Protein AF-A0A966SUD8-F1 (afdb_monomer)

pLDDT: mean 75.62, std 20.82, range [27.89, 97.88]

Foldseek 3Di:
DALVQCQQCVVVVQNVFDDPVVLVVVVVVVVVVVVVVVVVVVVVQVVCVVVVNNVLDDDFDDDLWAFCSCQVSGTDQPDDDCRTHVQQQAQPPQLDDVPRDGAGAGAHPLQVVQQVVCSPPVDRDPCVVVVGPHHHCVCCSVDSVDDHDQWDWDWDDFAQQIWIWIDGSFWIWIQGQLVNDIFIFTDDPDDDPPHPSSRPDGCCPPPDPVSVVVNLVRLVVRLVVCVVLQLCRQADPPDPSRGDHDPHDPDSHPDPVVVVVPDVLVVPPSDDPSPNDDDDDSPPDPPPVVDDDPDPDDD

Secondary structure (DSSP, 8-state):
--HHHHHHHHHTT-TT---HHHHHHHHHHHHHHHHHHHHHHHHHHHHHHHTT-GGG-------S----TTGGG--SS-SSSHHHHHHHH--------TT---------GGGHHHHHHHHHHSS---TTTTT--S---HHHHH-TTS---S-EEEEES-GGG-EEEEE-SSEEEEEETTTTEEEEEEPPSSSSTT--TT-----TT---HHHHHHHHHHHHHHHHHHHHTT--TTB-TTSTTSB---PPPSSTT---TTTSSS-GGGGG--S------TTS-TT-PPPGGGG-PPPTT--

Solvent-accessible surface area (backbone atoms only — not comparable to full-atom values): 17910 Å² total; per-residue (Å²): 136,55,56,50,38,59,31,37,15,48,77,70,73,39,66,92,51,82,52,70,68,58,39,53,51,53,50,51,53,50,52,52,51,51,55,54,50,50,54,55,51,49,54,54,53,52,47,30,52,78,69,70,43,49,90,82,51,90,85,85,79,79,78,93,66,44,51,25,73,49,50,92,76,20,51,55,45,71,56,83,52,53,52,15,28,31,65,62,69,44,30,80,50,75,58,58,35,99,86,67,51,81,51,82,47,63,50,45,78,57,20,54,60,38,29,53,48,28,70,73,68,75,46,87,63,60,34,72,86,66,77,46,91,33,50,58,49,62,56,47,52,77,34,82,83,47,87,64,59,71,66,52,76,48,75,43,76,56,59,51,61,15,35,41,35,20,29,46,78,48,39,41,33,36,42,31,22,37,64,65,40,70,41,26,30,60,44,54,84,60,98,52,94,88,35,48,89,77,68,78,61,68,42,62,83,46,93,47,65,68,50,49,52,50,49,54,49,34,49,48,52,43,49,50,51,32,56,76,56,56,34,54,74,56,43,25,90,87,38,97,80,38,50,45,82,33,76,62,62,95,48,76,70,68,80,61,74,61,70,71,64,56,47,90,78,63,77,78,68,92,63,94,66,65,65,70,54,98,79,70,66,94,80,68,69,80,65,76,80,81,71,70,72,79,70,95,83,69,130

Nearest PDB structures (foldseek):
  2jd4-assembly1_A  TM=4.085E-01  e=7.220E+00  Mus musculus
  3mw3-assembly1_A  TM=3.782E-01  e=8.626E+00  Rattus norvegicus

Sequence (299 aa):
HTHYHVRQNRFKWTDAGPDDHLVRLMRSYYAASVSFVDHWVGQILDTLELLNLRENTLVLYVADHGEYLGDHHAFGKRGYHDPACRKCSRPRQDVRDPAGEVRDHLVGLVDVVPTILGAADGAHVDVRANDLDGMDLLDVARDGSAPGREVLIGQLAEGPLGLYLAMDPTWKYVYSAPDDREYLIRRGTHDGPEVDWNECDDFATSDDHEASEALARLRSALVSRFGSDGYVTPLDASDRHGLRRFPAPSKPWAEFDEMERISVVARGWQYARWNRGAGQDPRAAPSLAAYRFPDPLGG

Structure (mmCIF, N/CA/C/O backbone):
data_AF-A0A966SUD8-F1
#
_entry.id   AF-A0A966SUD8-F1
#
loop_
_atom_site.group_PDB
_atom_site.id
_atom_site.type_symbol
_atom_site.label_atom_id
_atom_site.label_alt_id
_atom_site.label_comp_id
_atom_site.label_asym_id
_atom_site.label_entity_id
_atom_site.label_seq_id
_atom_site.pdbx_PDB_ins_code
_atom_site.Cartn_x
_atom_site.Cartn_y
_atom_site.Cartn_z
_atom_site.occupancy
_atom_site.B_iso_or_equiv
_atom_site.auth_seq_id
_atom_site.auth_comp_id
_atom_site.auth_asym_id
_atom_site.auth_atom_id
_atom_site.pdbx_PDB_model_num
ATOM 1 N N . HIS A 1 1 ? 7.259 8.801 -13.309 1.00 68.69 1 HIS A N 1
ATOM 2 C CA . HIS A 1 1 ? 5.854 8.400 -13.565 1.00 68.69 1 HIS A CA 1
ATOM 3 C C . HIS A 1 1 ? 5.824 7.026 -14.217 1.00 68.69 1 HIS A C 1
ATOM 5 O O . HIS A 1 1 ? 6.706 6.751 -15.021 1.00 68.69 1 HIS A O 1
ATOM 11 N N . THR A 1 2 ? 4.833 6.198 -13.882 1.00 80.19 2 THR A N 1
ATOM 12 C CA . THR A 1 2 ? 4.603 4.869 -14.482 1.00 80.19 2 THR A CA 1
ATOM 13 C C . THR A 1 2 ? 3.506 4.929 -15.552 1.00 80.19 2 THR A C 1
ATOM 15 O O . THR A 1 2 ? 2.742 5.904 -15.601 1.00 80.19 2 THR A O 1
ATOM 18 N N . HIS A 1 3 ? 3.352 3.866 -16.351 1.00 83.25 3 HIS A N 1
ATOM 19 C CA . HIS A 1 3 ? 2.225 3.651 -17.270 1.00 83.25 3 HIS A CA 1
ATOM 20 C C . HIS A 1 3 ? 0.870 3.982 -16.618 1.00 83.25 3 HIS A C 1
ATOM 22 O O . HIS A 1 3 ? 0.002 4.626 -17.214 1.00 83.25 3 HIS A O 1
ATOM 28 N N . TYR A 1 4 ? 0.697 3.602 -15.350 1.00 83.44 4 TYR A N 1
ATOM 29 C CA . TYR A 1 4 ? -0.540 3.816 -14.606 1.00 83.44 4 TYR A CA 1
ATOM 30 C C . TYR A 1 4 ? -0.834 5.275 -14.259 1.00 83.44 4 TYR A C 1
ATOM 32 O O . TYR A 1 4 ? -2.010 5.637 -14.178 1.00 83.44 4 TYR A O 1
ATOM 40 N N . HIS A 1 5 ? 0.183 6.121 -14.081 1.00 84.88 5 HIS A N 1
ATOM 41 C CA . HIS A 1 5 ? -0.035 7.556 -13.882 1.00 84.88 5 HIS A CA 1
ATOM 42 C C . HIS A 1 5 ? -0.605 8.189 -15.158 1.00 84.88 5 HIS A C 1
ATOM 44 O O . HIS A 1 5 ? -1.642 8.848 -15.112 1.00 84.88 5 HIS A O 1
ATOM 50 N N . VAL A 1 6 ? 0.007 7.903 -16.314 1.00 81.12 6 VAL A N 1
ATOM 51 C CA . VAL A 1 6 ? -0.456 8.403 -17.623 1.00 81.12 6 VAL A CA 1
ATOM 52 C C . VAL A 1 6 ? -1.879 7.922 -17.910 1.00 81.12 6 VAL A C 1
ATOM 54 O O . VAL A 1 6 ? -2.755 8.705 -18.282 1.00 81.12 6 VAL A O 1
ATOM 57 N N . ARG A 1 7 ? -2.133 6.630 -17.683 1.00 77.88 7 ARG A N 1
ATOM 58 C CA . ARG A 1 7 ? -3.434 6.008 -17.926 1.00 77.88 7 ARG A CA 1
ATOM 59 C C . ARG A 1 7 ? -4.542 6.583 -17.040 1.00 77.88 7 ARG A C 1
ATOM 61 O O . ARG A 1 7 ? -5.631 6.861 -17.541 1.00 77.88 7 ARG A O 1
ATOM 68 N N . GLN A 1 8 ? -4.289 6.760 -15.741 1.00 78.25 8 GLN A N 1
ATOM 69 C CA . GLN A 1 8 ? -5.279 7.328 -14.818 1.00 78.25 8 GLN A CA 1
ATOM 70 C C . GLN A 1 8 ? -5.597 8.783 -15.135 1.00 78.25 8 GLN A C 1
ATOM 72 O O . GLN A 1 8 ? -6.771 9.150 -15.135 1.00 78.25 8 GLN A O 1
ATOM 77 N N . ASN A 1 9 ? -4.579 9.586 -15.442 1.00 80.38 9 ASN A N 1
ATOM 78 C CA . ASN A 1 9 ? -4.782 10.989 -15.775 1.00 80.38 9 ASN A CA 1
ATOM 79 C C . ASN A 1 9 ? -5.670 11.138 -17.005 1.00 80.38 9 ASN A C 1
ATOM 81 O O . ASN A 1 9 ? -6.621 11.908 -16.988 1.00 80.38 9 ASN A O 1
ATOM 85 N N . ARG A 1 10 ? -5.449 10.320 -18.037 1.00 77.31 10 ARG A N 1
ATOM 86 C CA . ARG A 1 10 ? -6.325 10.316 -19.210 1.00 77.31 10 ARG A CA 1
ATOM 87 C C . ARG A 1 10 ? -7.765 9.924 -18.868 1.00 77.31 10 ARG A C 1
ATOM 89 O O . ARG A 1 10 ? -8.691 10.590 -19.311 1.00 77.31 10 ARG A O 1
ATOM 96 N N . PHE A 1 11 ? -7.967 8.870 -18.071 1.00 71.00 11 PHE A N 1
ATOM 97 C CA . PHE A 1 11 ? -9.310 8.447 -17.640 1.00 71.00 11 PHE A CA 1
ATOM 98 C C . PHE A 1 11 ? -10.044 9.542 -16.851 1.00 71.00 11 PHE A C 1
ATOM 100 O O . PHE A 1 11 ? -11.263 9.668 -16.944 1.00 71.00 11 PHE A O 1
ATOM 107 N N . LYS A 1 12 ? -9.297 10.342 -16.085 1.00 76.94 12 LYS A N 1
ATOM 108 C CA . LYS A 1 12 ? -9.815 11.468 -15.304 1.00 76.94 12 LYS A CA 1
ATOM 109 C C . LYS A 1 12 ? -9.801 12.800 -16.067 1.00 76.94 12 LYS A C 1
ATOM 111 O O . LYS A 1 12 ? -10.159 13.812 -15.476 1.00 76.94 12 LYS A O 1
ATOM 116 N N . TRP A 1 13 ? -9.444 12.798 -17.355 1.00 74.69 13 TRP A N 1
ATOM 117 C CA . TRP A 1 13 ? -9.350 13.990 -18.211 1.00 74.69 13 TRP A CA 1
ATOM 118 C C . TRP A 1 13 ? -8.371 15.058 -17.689 1.00 74.69 13 TRP A C 1
ATOM 120 O O . TRP A 1 13 ? -8.576 16.253 -17.879 1.00 74.69 13 TRP A O 1
ATOM 130 N N . THR A 1 14 ? -7.302 14.622 -17.017 1.00 75.06 14 THR A N 1
ATOM 131 C CA . THR A 1 14 ? -6.234 15.457 -16.439 1.00 75.06 14 THR A CA 1
ATOM 132 C C . THR A 1 14 ? -4.877 15.234 -17.120 1.00 75.06 14 THR A C 1
ATOM 134 O O . THR A 1 14 ? -3.830 15.536 -16.550 1.00 75.06 14 THR A O 1
ATOM 137 N N . ASP A 1 15 ? -4.856 14.670 -18.328 1.00 74.38 15 ASP A N 1
ATOM 138 C CA . ASP A 1 15 ? -3.643 14.436 -19.124 1.00 74.38 15 ASP A CA 1
ATOM 139 C C . ASP A 1 15 ? -3.006 15.727 -19.662 1.00 74.38 15 ASP A C 1
ATOM 141 O O . ASP A 1 15 ? -1.808 15.744 -19.937 1.00 74.38 15 ASP A O 1
ATOM 145 N N . ALA A 1 16 ? -3.767 16.824 -19.717 1.00 74.88 16 ALA A N 1
ATOM 146 C CA . ALA A 1 16 ? -3.255 18.170 -19.985 1.00 74.88 16 ALA A CA 1
ATOM 147 C C . ALA A 1 16 ? -2.423 18.770 -18.825 1.00 74.88 16 ALA A C 1
ATOM 149 O O . ALA A 1 16 ? -1.864 19.855 -18.977 1.00 74.88 16 ALA A O 1
ATOM 150 N N . GLY A 1 17 ? -2.323 18.068 -17.690 1.00 70.62 17 GLY A N 1
ATOM 151 C CA . GLY A 1 17 ? -1.643 18.523 -16.479 1.00 70.62 17 GLY A CA 1
ATOM 152 C C . GLY A 1 17 ? -2.608 19.084 -15.425 1.00 70.62 17 GLY A C 1
ATOM 153 O O . GLY A 1 17 ? -3.758 19.403 -15.736 1.00 70.62 17 GLY A O 1
ATOM 154 N N . PRO A 1 18 ? -2.178 19.159 -14.153 1.00 75.00 18 PRO A N 1
ATOM 155 C CA . PRO A 1 18 ? -3.013 19.683 -13.081 1.00 75.00 18 PRO A CA 1
ATOM 156 C C . PRO A 1 18 ? -3.143 21.212 -13.163 1.00 75.00 18 PRO A C 1
ATOM 158 O O . PRO A 1 18 ? -2.146 21.922 -13.242 1.00 75.00 18 PRO A O 1
ATOM 161 N N . ASP A 1 19 ? -4.377 21.711 -13.085 1.00 83.62 19 ASP A N 1
ATOM 162 C CA . ASP A 1 19 ? -4.660 23.103 -12.724 1.00 83.62 19 ASP A CA 1
ATOM 163 C C . ASP A 1 19 ? -4.583 23.239 -11.195 1.00 83.62 19 ASP A C 1
ATOM 165 O O . ASP A 1 19 ? -5.343 22.590 -10.471 1.00 83.62 19 ASP A O 1
ATOM 169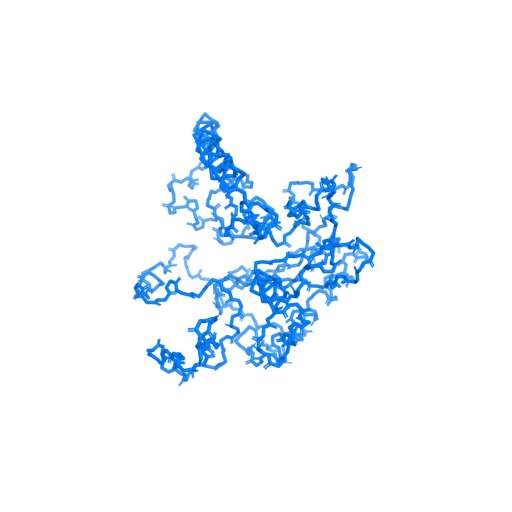 N N . ASP A 1 20 ? -3.676 24.082 -10.698 1.00 86.75 20 ASP A N 1
ATOM 170 C CA . ASP A 1 20 ? -3.465 24.312 -9.265 1.00 86.75 20 ASP A CA 1
ATOM 171 C C . ASP A 1 20 ? -4.749 24.722 -8.536 1.00 86.75 20 ASP A C 1
ATOM 173 O O . ASP A 1 20 ? -4.965 24.333 -7.382 1.00 86.75 20 ASP A O 1
ATOM 177 N N . HIS A 1 21 ? -5.620 25.499 -9.189 1.00 89.31 21 HIS A N 1
ATOM 178 C CA . HIS A 1 21 ? -6.892 25.899 -8.596 1.00 89.31 21 HIS A CA 1
ATOM 179 C C . HIS A 1 21 ? -7.809 24.685 -8.419 1.00 89.31 21 HIS A C 1
ATOM 181 O O . HIS A 1 21 ? -8.359 24.458 -7.337 1.00 89.31 21 HIS A O 1
ATOM 187 N N . LEU A 1 22 ? -7.926 23.864 -9.460 1.00 86.75 22 LEU A N 1
ATOM 188 C CA . LEU A 1 22 ? -8.687 22.627 -9.418 1.00 86.75 22 LEU A CA 1
ATOM 189 C C . LEU A 1 22 ? -8.121 21.633 -8.385 1.00 86.75 22 LEU A C 1
ATOM 191 O O . LEU A 1 22 ? -8.895 21.039 -7.636 1.00 86.75 22 LEU A O 1
ATOM 195 N N . VAL A 1 23 ? -6.796 21.484 -8.278 1.00 90.31 23 VAL A N 1
ATOM 196 C CA . VAL A 1 23 ? -6.156 20.624 -7.262 1.00 90.31 23 VAL A CA 1
ATOM 197 C C . VAL A 1 23 ? -6.495 21.094 -5.850 1.00 90.31 23 VAL A C 1
ATOM 199 O O . VAL A 1 23 ? -6.889 20.283 -5.009 1.00 90.31 23 VAL A O 1
ATOM 202 N N . ARG A 1 24 ? -6.397 22.401 -5.576 1.00 92.38 24 ARG A N 1
ATOM 203 C CA . ARG A 1 24 ? -6.773 22.974 -4.272 1.00 92.38 24 ARG A CA 1
ATOM 204 C C . ARG A 1 24 ? -8.240 22.715 -3.942 1.00 92.38 24 ARG A C 1
ATOM 206 O O . ARG A 1 24 ? -8.547 22.360 -2.805 1.00 92.38 24 ARG A O 1
ATOM 213 N N . LEU A 1 25 ? -9.124 22.847 -4.929 1.00 93.31 25 LEU A N 1
ATOM 214 C CA . LEU A 1 25 ? -10.548 22.570 -4.771 1.00 93.31 25 LEU A CA 1
ATOM 215 C C . LEU A 1 25 ? -10.816 21.081 -4.495 1.00 93.31 25 LEU A C 1
ATOM 217 O O . LEU A 1 25 ? -11.573 20.746 -3.591 1.00 93.31 25 LEU A O 1
ATOM 221 N N . MET A 1 26 ? -10.166 20.168 -5.219 1.00 91.56 26 MET A N 1
ATOM 222 C CA . MET A 1 26 ? -10.290 18.730 -4.951 1.00 91.56 26 MET A CA 1
ATOM 223 C C . MET A 1 26 ? -9.813 18.373 -3.539 1.00 91.56 26 MET A C 1
ATOM 225 O O . MET A 1 26 ? -10.488 17.624 -2.832 1.00 91.56 26 MET A O 1
ATOM 229 N N . ARG A 1 27 ? -8.680 18.938 -3.102 1.00 93.75 27 ARG A N 1
ATOM 230 C CA . ARG A 1 27 ? -8.140 18.723 -1.751 1.00 93.75 27 ARG A CA 1
ATOM 231 C C . ARG A 1 27 ? -9.080 19.245 -0.665 1.00 93.75 27 ARG A C 1
ATOM 233 O O . ARG A 1 27 ? -9.238 18.572 0.350 1.00 93.75 27 ARG A O 1
ATOM 240 N N . SER A 1 28 ? -9.738 20.390 -0.871 1.00 96.56 28 SER A N 1
ATOM 241 C CA . SER A 1 28 ? -10.699 20.916 0.107 1.00 96.56 28 SER A CA 1
ATOM 242 C C . SER A 1 28 ? -11.951 20.042 0.221 1.00 96.56 28 SER A C 1
ATOM 244 O O . SER A 1 28 ? -12.380 19.750 1.336 1.00 96.56 28 SER A O 1
ATOM 246 N N . TYR A 1 29 ? -12.494 19.546 -0.895 1.00 96.81 29 TYR A N 1
ATOM 247 C CA . TYR A 1 29 ? -13.617 18.601 -0.870 1.00 96.81 29 TYR A CA 1
ATOM 248 C C . TYR A 1 29 ? -13.245 17.255 -0.243 1.00 96.81 29 TYR A C 1
ATOM 250 O O . TYR A 1 29 ? -14.041 16.683 0.507 1.00 96.81 29 TYR A O 1
ATOM 258 N N . TYR A 1 30 ? -12.037 16.757 -0.512 1.00 95.00 30 TYR A N 1
ATOM 259 C CA . TYR A 1 30 ? -11.539 15.541 0.122 1.00 95.00 30 TYR A CA 1
ATOM 260 C C . TYR A 1 30 ? -11.420 15.724 1.640 1.00 95.00 30 TYR A C 1
ATOM 262 O O . TYR A 1 30 ? -11.952 14.914 2.394 1.00 95.00 30 TYR A O 1
ATOM 270 N N . ALA A 1 31 ? -10.821 16.829 2.098 1.00 94.62 31 ALA A N 1
ATOM 271 C CA . ALA A 1 31 ? -10.724 17.153 3.521 1.00 9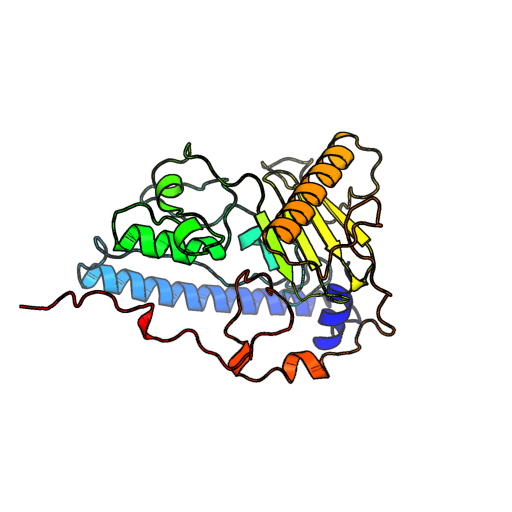4.62 31 ALA A CA 1
ATOM 272 C C . ALA A 1 31 ? -12.106 17.283 4.184 1.00 94.62 31 ALA A C 1
ATOM 274 O O . ALA A 1 31 ? -12.323 16.716 5.251 1.00 94.62 31 ALA A O 1
ATOM 275 N N . ALA A 1 32 ? -13.066 17.946 3.529 1.00 97.88 32 ALA A N 1
ATOM 276 C CA . ALA A 1 32 ? -14.440 18.038 4.023 1.00 97.88 32 ALA A CA 1
ATOM 277 C C . ALA A 1 32 ? -15.107 16.656 4.156 1.00 97.88 32 ALA A C 1
ATOM 279 O O . ALA A 1 32 ? -15.813 16.401 5.130 1.00 97.88 32 ALA A O 1
ATOM 280 N N . SER A 1 33 ? -14.850 15.749 3.209 1.00 96.69 33 SER A N 1
ATOM 281 C CA . SER A 1 33 ? -15.356 14.371 3.258 1.00 96.69 33 SER A CA 1
ATOM 282 C C . SER A 1 33 ? -14.740 13.583 4.417 1.00 96.69 33 SER A C 1
ATOM 284 O O . SER A 1 33 ? -15.456 12.872 5.117 1.00 96.69 33 SER A O 1
ATOM 286 N N . VAL A 1 34 ? -13.436 13.751 4.664 1.00 93.56 34 VAL A N 1
ATOM 287 C CA . VAL A 1 34 ? -12.747 13.146 5.816 1.00 93.56 34 VAL A CA 1
ATOM 288 C C . VAL A 1 34 ? -13.336 13.660 7.129 1.00 93.56 34 VAL A C 1
ATOM 290 O O . VAL A 1 34 ? -13.693 12.850 7.976 1.00 93.56 34 VAL A O 1
ATOM 293 N N . SER A 1 35 ? -13.518 14.976 7.282 1.00 95.62 35 SER A N 1
ATOM 294 C CA . SER A 1 35 ? -14.145 15.557 8.480 1.00 95.62 35 SER A CA 1
ATOM 295 C C . SER A 1 35 ? -15.578 15.068 8.696 1.00 95.62 35 SER A C 1
ATOM 297 O O . SER A 1 35 ? -15.999 14.864 9.831 1.00 95.62 35 SER A O 1
ATOM 299 N N . PHE A 1 36 ? -16.338 14.862 7.618 1.00 97.62 36 PHE A N 1
ATOM 300 C CA . PHE A 1 36 ? -17.684 14.305 7.716 1.00 97.62 36 PHE A CA 1
ATOM 301 C C . PHE A 1 36 ? -17.670 12.855 8.218 1.00 97.62 36 PHE A C 1
ATOM 303 O O . PHE A 1 36 ? -18.470 12.508 9.082 1.00 97.62 36 PHE A O 1
ATOM 310 N N . VAL A 1 37 ? -16.757 12.016 7.717 1.00 94.44 37 VAL A N 1
ATOM 311 C CA . VAL A 1 37 ? -16.597 10.632 8.196 1.00 94.44 37 VAL A CA 1
ATOM 312 C C . VAL A 1 37 ? -16.138 10.603 9.654 1.00 94.44 37 VAL A C 1
ATOM 314 O O . VAL A 1 37 ? -16.718 9.866 10.446 1.00 94.44 37 VAL A O 1
ATOM 317 N N . ASP A 1 38 ? -15.158 11.430 10.019 1.00 91.69 38 ASP A N 1
ATOM 318 C CA . ASP A 1 38 ? -14.631 11.549 11.385 1.00 91.69 38 ASP A CA 1
ATOM 319 C C . ASP A 1 38 ? -15.737 11.851 12.409 1.00 91.69 38 ASP A C 1
ATOM 321 O O . ASP A 1 38 ? -15.854 11.160 13.422 1.00 91.69 38 ASP A O 1
ATOM 325 N N . HIS A 1 39 ? -16.639 12.786 12.088 1.00 96.06 39 HIS A N 1
ATOM 326 C CA . HIS A 1 39 ? -17.801 13.089 12.926 1.00 96.06 39 HIS A CA 1
ATOM 327 C C . HIS A 1 39 ? -18.659 11.846 13.219 1.00 96.06 39 HIS A C 1
ATOM 329 O O . HIS A 1 39 ? -19.030 11.599 14.367 1.00 96.06 39 HIS A O 1
ATOM 335 N N . TRP A 1 40 ? -18.962 11.043 12.195 1.00 97.31 40 TRP A N 1
ATOM 336 C CA . TRP A 1 40 ? -19.783 9.839 12.358 1.00 97.31 40 TRP A CA 1
ATOM 337 C C . TRP A 1 40 ? -19.047 8.696 13.050 1.00 97.31 40 TRP A C 1
ATOM 339 O O . TRP A 1 40 ? -19.674 7.941 13.791 1.00 97.31 40 TRP A O 1
ATOM 349 N N . VAL A 1 41 ? -17.731 8.581 12.864 1.00 91.06 41 VAL A N 1
ATOM 350 C CA . VAL A 1 41 ? -16.907 7.651 13.647 1.00 91.06 41 VAL A CA 1
ATOM 351 C C . VAL A 1 41 ? -16.980 8.016 15.128 1.00 91.06 41 VAL A C 1
ATOM 353 O O . VAL A 1 41 ? -17.239 7.134 15.943 1.00 91.06 41 VAL A O 1
ATOM 356 N N . GLY A 1 42 ? -16.861 9.304 15.469 1.00 91.25 42 GLY A N 1
ATOM 357 C CA . GLY A 1 42 ? -17.053 9.791 16.837 1.00 91.25 42 GLY A CA 1
ATOM 358 C C . GLY A 1 42 ? -18.397 9.355 17.425 1.00 91.25 42 GLY A C 1
ATOM 359 O O . GLY A 1 42 ? -18.431 8.747 18.487 1.00 91.25 42 GLY A O 1
ATOM 360 N N . GLN A 1 43 ? -19.497 9.531 16.683 1.00 97.56 43 GLN A N 1
ATOM 361 C CA . GLN A 1 43 ? -20.828 9.095 17.132 1.00 97.56 43 GLN A CA 1
ATOM 362 C C . GLN A 1 43 ? -20.928 7.583 17.396 1.00 97.56 43 GLN A C 1
ATOM 364 O O . GLN A 1 43 ? -21.610 7.161 18.333 1.00 97.56 43 GLN A O 1
ATOM 369 N N . ILE A 1 44 ? -20.260 6.751 16.592 1.00 95.00 44 ILE A N 1
ATOM 370 C CA . ILE A 1 44 ? -20.219 5.299 16.814 1.00 95.00 44 ILE A CA 1
ATOM 371 C C . ILE A 1 44 ? -19.461 4.980 18.107 1.00 95.00 44 ILE A C 1
ATOM 373 O O . ILE A 1 44 ? -19.947 4.187 18.913 1.00 95.00 44 ILE A O 1
ATOM 377 N N . LEU A 1 45 ? -18.302 5.608 18.323 1.00 89.50 45 LEU A N 1
ATOM 378 C CA . LEU A 1 45 ? -17.490 5.405 19.525 1.00 89.50 45 LEU A CA 1
ATOM 379 C C . LEU A 1 45 ? -18.224 5.871 20.791 1.00 89.50 45 LEU A C 1
ATOM 381 O O . LEU A 1 45 ? -18.319 5.097 21.742 1.00 89.50 45 LEU A O 1
ATOM 385 N N . ASP A 1 46 ? -18.840 7.056 20.758 1.00 92.62 46 ASP A N 1
ATOM 386 C CA . ASP A 1 46 ? -19.667 7.590 21.849 1.00 92.62 46 ASP A CA 1
ATOM 387 C C . ASP A 1 46 ? -20.820 6.630 22.196 1.00 92.62 46 ASP A C 1
ATOM 389 O O . ASP A 1 46 ? -21.154 6.408 23.361 1.00 92.62 46 ASP A O 1
ATOM 393 N N . THR A 1 47 ? -21.428 6.010 21.178 1.00 97.00 47 THR A N 1
ATOM 394 C CA . THR A 1 47 ? -22.510 5.033 21.370 1.00 97.00 47 THR A CA 1
ATOM 395 C C . THR A 1 47 ? -22.001 3.749 22.030 1.00 97.00 47 THR A C 1
ATOM 397 O O . THR A 1 47 ? -22.677 3.204 22.905 1.00 97.00 47 THR A O 1
ATOM 400 N N . LEU A 1 48 ? -20.813 3.259 21.655 1.00 90.44 48 LEU A N 1
ATOM 401 C CA . LEU A 1 48 ? -20.196 2.098 22.309 1.00 90.44 48 LEU A CA 1
ATOM 402 C C . LEU A 1 48 ? -19.910 2.367 23.792 1.00 90.44 48 LEU A C 1
ATOM 404 O O . LEU A 1 48 ? -20.099 1.470 24.616 1.00 90.44 48 LEU A O 1
ATOM 408 N N . GLU A 1 49 ? -19.488 3.586 24.136 1.00 89.12 49 GLU A N 1
ATOM 409 C CA . GLU A 1 49 ? -19.293 4.012 25.526 1.00 89.12 49 GLU A CA 1
ATOM 410 C C . GLU A 1 49 ? -20.621 4.091 26.286 1.00 89.12 49 GLU A C 1
ATOM 412 O O . GLU A 1 49 ? -20.755 3.480 27.347 1.00 89.12 49 GLU A O 1
ATOM 417 N N . LEU A 1 50 ? -21.638 4.752 25.720 1.00 96.75 50 LEU A N 1
ATOM 418 C CA . LEU A 1 50 ? -22.968 4.887 26.331 1.00 96.75 50 LEU A CA 1
ATOM 419 C C . LEU A 1 50 ? -23.612 3.529 26.653 1.00 96.75 50 LEU A C 1
ATOM 421 O O . LEU A 1 50 ? -24.303 3.380 27.662 1.00 96.75 50 LEU A O 1
ATOM 425 N N . LEU A 1 51 ? -23.390 2.535 25.791 1.00 97.00 51 LEU A N 1
ATOM 426 C CA . LEU A 1 51 ? -23.910 1.178 25.951 1.00 97.00 51 LEU A CA 1
ATOM 427 C C . LEU A 1 51 ? -23.019 0.276 26.823 1.00 97.00 51 LEU A C 1
ATOM 429 O O . LEU A 1 51 ? -23.360 -0.888 27.017 1.00 97.00 51 LEU A O 1
ATOM 433 N N . ASN A 1 52 ? -21.911 0.789 27.371 1.00 92.94 52 ASN A N 1
ATOM 434 C CA . ASN A 1 52 ? -20.909 0.027 28.128 1.00 92.94 52 ASN A CA 1
ATOM 435 C C . ASN A 1 52 ? -20.319 -1.167 27.344 1.00 92.94 52 ASN A C 1
ATOM 437 O O . ASN A 1 52 ? -19.988 -2.200 27.924 1.00 92.94 52 ASN A O 1
ATOM 441 N N . LEU A 1 53 ? -20.188 -1.039 26.020 1.00 90.94 53 LEU A N 1
ATOM 442 C CA . LEU A 1 53 ? -19.631 -2.076 25.138 1.00 90.94 53 LEU A CA 1
ATOM 443 C C . LEU A 1 53 ? -18.148 -1.849 24.812 1.00 90.94 53 LEU A C 1
ATOM 445 O O . LEU A 1 53 ? -17.485 -2.750 24.295 1.00 90.94 53 LEU A O 1
ATOM 449 N N . ARG A 1 54 ? -17.616 -0.659 25.112 1.00 83.75 54 ARG A N 1
ATOM 450 C CA . ARG A 1 54 ? -16.275 -0.217 24.699 1.00 83.75 54 ARG A CA 1
ATOM 451 C C . ARG A 1 54 ? -15.136 -1.143 25.139 1.00 83.75 54 ARG A C 1
ATOM 453 O O . ARG A 1 54 ? -14.225 -1.370 24.344 1.00 83.75 54 ARG A O 1
ATOM 460 N N . GLU A 1 55 ? -15.197 -1.672 26.360 1.00 81.69 55 GLU A N 1
ATOM 461 C CA . GLU A 1 55 ? -14.143 -2.515 26.956 1.00 81.69 55 GLU A CA 1
ATOM 462 C C . GLU A 1 55 ? -14.026 -3.899 26.301 1.00 81.69 55 GLU A C 1
ATOM 464 O O . GLU A 1 55 ? -12.958 -4.500 26.306 1.00 81.69 55 GLU A O 1
ATOM 469 N N . ASN A 1 56 ? -15.111 -4.400 25.703 1.00 83.31 56 ASN A N 1
ATOM 470 C CA . ASN A 1 56 ? -15.154 -5.710 25.045 1.00 83.31 56 ASN A CA 1
ATOM 471 C C . ASN A 1 56 ? -15.316 -5.590 23.519 1.00 83.31 56 ASN A C 1
ATOM 473 O O . ASN A 1 56 ? -15.869 -6.474 22.869 1.00 83.31 56 ASN A O 1
ATOM 477 N N . THR A 1 57 ? -14.888 -4.463 22.945 1.00 84.69 57 THR A N 1
ATOM 478 C CA . THR A 1 57 ? -14.982 -4.204 21.504 1.00 84.69 57 THR A CA 1
ATOM 479 C C . THR A 1 57 ? -13.608 -3.861 20.943 1.00 84.69 57 THR A C 1
ATOM 481 O O . THR A 1 57 ? -13.003 -2.859 21.326 1.00 84.69 57 THR A O 1
ATOM 484 N N . LEU A 1 58 ? -13.134 -4.661 19.984 1.00 83.94 58 LEU A N 1
ATOM 485 C CA . LEU A 1 58 ? -11.981 -4.306 19.159 1.00 83.94 58 LEU A CA 1
ATOM 486 C C . LEU A 1 58 ? -12.405 -3.282 18.100 1.00 83.94 58 LEU A C 1
ATOM 488 O O . LEU A 1 58 ? -13.321 -3.534 17.317 1.00 83.94 58 LEU A O 1
ATOM 492 N N . VAL A 1 59 ? -11.701 -2.153 18.037 1.00 85.25 59 VAL A N 1
ATOM 493 C CA . VAL A 1 59 ? -11.893 -1.130 17.002 1.00 85.25 59 VAL A CA 1
ATOM 494 C C . VAL A 1 59 ? -10.671 -1.112 16.090 1.00 85.25 59 VAL A C 1
ATOM 496 O O . VAL A 1 59 ? -9.563 -0.834 16.540 1.00 85.25 59 VAL A O 1
ATOM 499 N N . LEU A 1 60 ? -10.881 -1.382 14.800 1.00 83.81 60 LEU A N 1
ATOM 500 C CA . LEU A 1 60 ? -9.858 -1.272 13.759 1.00 83.81 60 LEU A CA 1
ATOM 501 C C . LEU A 1 60 ? -10.237 -0.140 12.803 1.00 83.81 60 LEU A C 1
ATOM 503 O O . LEU A 1 60 ? -11.275 -0.205 12.147 1.00 83.81 60 LEU A O 1
ATOM 507 N N . TYR A 1 61 ? -9.386 0.880 12.701 1.00 85.38 61 TYR A N 1
ATOM 508 C CA . TYR A 1 61 ? -9.558 1.966 11.739 1.00 85.38 61 TYR A CA 1
ATOM 509 C C . TYR A 1 61 ? -8.569 1.808 10.585 1.00 85.38 61 TYR A C 1
ATOM 511 O O . TYR A 1 61 ? -7.361 1.989 10.735 1.00 85.38 61 TYR A O 1
ATOM 519 N N . VAL A 1 62 ? -9.088 1.437 9.416 1.00 85.88 62 VAL A N 1
ATOM 520 C CA . VAL A 1 62 ? -8.308 1.208 8.197 1.00 85.88 62 VAL A CA 1
ATOM 521 C C . VAL A 1 62 ? -9.035 1.825 7.005 1.00 85.88 62 VAL A C 1
ATOM 523 O O . VAL A 1 62 ? -10.255 1.947 7.006 1.00 85.88 62 VAL A O 1
ATOM 526 N N . ALA A 1 63 ? -8.298 2.176 5.957 1.00 84.31 63 ALA A N 1
ATOM 527 C CA . ALA A 1 63 ? -8.880 2.399 4.630 1.00 84.31 63 ALA A CA 1
ATOM 528 C C . ALA A 1 63 ? -8.457 1.242 3.700 1.00 84.31 63 ALA A C 1
ATOM 530 O O . ALA A 1 63 ? -7.674 0.389 4.118 1.00 84.31 63 ALA A O 1
ATOM 531 N N . ASP A 1 64 ? -8.869 1.206 2.435 1.00 81.06 64 ASP A N 1
ATOM 532 C CA . ASP A 1 64 ? -8.453 0.199 1.437 1.00 81.06 64 ASP A CA 1
ATOM 533 C C . ASP A 1 64 ? -7.275 0.689 0.572 1.00 81.06 64 ASP A C 1
ATOM 535 O O . ASP A 1 64 ? -6.285 -0.017 0.397 1.00 81.06 64 ASP A O 1
ATOM 539 N N . HIS A 1 65 ? -7.232 1.978 0.245 1.00 88.38 65 HIS A N 1
ATOM 540 C CA . HIS A 1 65 ? -6.099 2.655 -0.393 1.00 88.38 65 HIS A CA 1
ATOM 541 C C . HIS A 1 65 ? -6.060 4.155 -0.037 1.00 88.38 65 HIS A C 1
ATOM 543 O O . HIS A 1 65 ? -6.852 4.624 0.777 1.00 88.38 65 HIS A O 1
ATOM 549 N N . GLY A 1 66 ? -5.094 4.890 -0.592 1.00 87.62 66 GLY A N 1
ATOM 550 C CA . GLY A 1 66 ? -5.002 6.353 -0.530 1.00 87.62 66 GLY A CA 1
ATOM 551 C C . GLY A 1 66 ? -5.446 7.024 -1.835 1.00 87.62 66 GLY A C 1
ATOM 552 O O . GLY A 1 66 ? -6.104 6.404 -2.669 1.00 87.62 66 GLY A O 1
ATOM 553 N N . GLU A 1 67 ? -5.103 8.289 -2.032 1.00 88.81 67 GLU A N 1
ATOM 554 C CA . GLU A 1 67 ? -5.446 9.058 -3.230 1.00 88.81 67 GLU A CA 1
ATOM 555 C C . GLU A 1 67 ? -4.346 10.091 -3.512 1.00 88.81 67 GLU A C 1
ATOM 557 O O . GLU A 1 67 ? -3.883 10.775 -2.603 1.00 88.81 67 GLU A O 1
ATOM 562 N N . TYR A 1 68 ? -3.928 10.198 -4.777 1.00 88.44 68 TYR A N 1
ATOM 563 C CA . TYR A 1 68 ? -2.835 11.080 -5.189 1.00 88.44 68 TYR A CA 1
ATOM 564 C C . TYR A 1 68 ? -3.175 12.570 -5.045 1.00 88.44 68 TYR A C 1
ATOM 566 O O . TYR A 1 68 ? -2.294 13.353 -4.719 1.00 88.44 68 TYR A O 1
ATOM 574 N N . LEU A 1 69 ? -4.422 12.997 -5.294 1.00 90.06 69 LEU A N 1
ATOM 575 C CA . LEU A 1 69 ? -4.845 14.412 -5.197 1.00 90.06 69 LEU A CA 1
ATOM 576 C C . LEU A 1 69 ? -3.850 15.425 -5.819 1.00 90.06 69 LEU A C 1
ATOM 578 O O . LEU A 1 69 ? -3.614 16.500 -5.255 1.00 90.06 69 LEU A O 1
ATOM 582 N N . GLY A 1 70 ? -3.250 15.089 -6.963 1.00 88.12 70 GLY A N 1
ATOM 583 C CA . GLY A 1 70 ? -2.268 15.918 -7.666 1.00 88.12 70 GLY A CA 1
ATOM 584 C C . GLY A 1 70 ? -0.800 15.627 -7.331 1.00 88.12 70 GLY A C 1
ATOM 585 O O . GLY A 1 70 ? 0.072 16.094 -8.065 1.00 88.12 70 GLY A O 1
ATOM 586 N N . ASP A 1 71 ? -0.505 14.838 -6.295 1.00 87.69 71 ASP A N 1
ATOM 587 C CA . ASP A 1 71 ? 0.856 14.373 -6.007 1.00 87.69 71 ASP A CA 1
ATOM 588 C C . ASP A 1 71 ? 1.375 13.529 -7.179 1.00 87.69 71 ASP A C 1
ATOM 590 O O . ASP A 1 71 ? 0.623 12.792 -7.824 1.00 87.69 71 ASP A O 1
ATOM 594 N N . HIS A 1 72 ? 2.663 13.675 -7.504 1.00 86.62 72 HIS A N 1
ATOM 595 C CA . HIS A 1 72 ? 3.273 13.119 -8.721 1.00 86.62 72 HIS A CA 1
ATOM 596 C C . HIS A 1 72 ? 2.478 13.430 -9.998 1.00 86.62 72 HIS A C 1
ATOM 598 O O . HIS A 1 72 ? 2.374 12.579 -10.890 1.00 86.62 72 HIS A O 1
ATOM 604 N N . HIS A 1 73 ? 1.873 14.622 -10.074 1.00 85.88 73 HIS A N 1
ATOM 605 C CA . HIS A 1 73 ? 0.978 15.044 -11.155 1.00 85.88 73 HIS A CA 1
ATOM 606 C C . HIS A 1 73 ? -0.079 13.985 -11.508 1.00 85.88 73 HIS A C 1
ATOM 608 O O . HIS A 1 73 ? -0.465 13.860 -12.671 1.00 85.88 73 HIS A O 1
ATOM 614 N N . ALA A 1 74 ? -0.502 13.181 -10.533 1.00 87.00 74 ALA A N 1
ATOM 615 C CA . ALA A 1 74 ? -1.394 12.054 -10.725 1.00 87.00 74 ALA A CA 1
ATOM 616 C C . ALA A 1 74 ? -2.679 12.225 -9.914 1.00 87.00 74 ALA A C 1
ATOM 618 O O . ALA A 1 74 ? -2.750 12.957 -8.927 1.00 87.00 74 ALA A O 1
ATOM 619 N N . PHE A 1 75 ? -3.715 11.514 -10.343 1.00 87.25 75 PHE A N 1
ATOM 620 C CA . PHE A 1 75 ? -4.978 11.399 -9.625 1.00 87.25 75 PHE A CA 1
ATOM 621 C C . PHE A 1 75 ? -5.422 9.935 -9.613 1.00 87.25 75 PHE A C 1
ATOM 623 O O . PHE A 1 75 ? -5.144 9.166 -10.531 1.00 87.25 75 PHE A O 1
ATOM 630 N N . GLY A 1 76 ? -6.182 9.546 -8.599 1.00 86.75 76 GLY A N 1
ATOM 631 C CA . GLY A 1 76 ? -6.554 8.166 -8.323 1.00 86.75 76 GLY A CA 1
ATOM 632 C C . GLY A 1 76 ? -5.596 7.494 -7.343 1.00 86.75 76 GLY A C 1
ATOM 633 O O . GLY A 1 76 ? -5.062 8.119 -6.436 1.00 86.75 76 GLY A O 1
ATOM 634 N N . LYS A 1 77 ? -5.401 6.189 -7.527 1.00 85.00 77 LYS A N 1
ATOM 635 C CA . LYS A 1 77 ? -4.723 5.307 -6.563 1.00 85.00 77 LYS A CA 1
ATOM 636 C C . LYS A 1 77 ? -3.879 4.198 -7.191 1.00 85.00 77 LYS A C 1
ATOM 638 O O . LYS A 1 77 ? -3.394 3.321 -6.490 1.00 85.00 77 LYS A O 1
ATOM 643 N N . ARG A 1 78 ? -3.753 4.152 -8.523 1.00 86.31 78 ARG A N 1
ATOM 644 C CA . ARG A 1 78 ? -3.028 3.059 -9.194 1.00 86.31 78 ARG A CA 1
ATOM 645 C C . ARG A 1 78 ? -1.536 3.362 -9.248 1.00 86.31 78 ARG A C 1
ATOM 647 O O . ARG A 1 78 ? -1.051 3.952 -10.209 1.00 86.31 78 ARG A O 1
ATOM 654 N N . GLY A 1 79 ? -0.844 2.977 -8.188 1.00 86.75 79 GLY A N 1
ATOM 655 C CA . GLY A 1 79 ? 0.597 3.104 -8.034 1.00 86.75 79 GLY A CA 1
ATOM 656 C C . GLY A 1 79 ? 1.026 2.737 -6.617 1.00 86.75 79 GLY A C 1
ATOM 657 O O . GLY A 1 79 ? 0.184 2.526 -5.745 1.00 86.75 79 GLY A O 1
ATOM 658 N N . TYR A 1 80 ? 2.339 2.668 -6.409 1.00 88.38 80 TYR A N 1
ATOM 659 C CA . TYR A 1 80 ? 2.944 2.328 -5.118 1.00 88.38 80 TYR A CA 1
ATOM 660 C C . TYR A 1 80 ? 3.630 3.501 -4.432 1.00 88.38 80 TYR A C 1
ATOM 662 O O . TYR A 1 80 ? 4.417 3.305 -3.510 1.00 88.38 80 TYR A O 1
ATOM 670 N N . HIS A 1 81 ? 3.322 4.722 -4.852 1.00 88.06 81 HIS A N 1
ATOM 671 C CA . HIS A 1 81 ? 3.747 5.872 -4.072 1.00 88.06 81 HIS A CA 1
ATOM 672 C C . HIS A 1 81 ? 2.861 6.004 -2.826 1.00 88.06 81 HIS A C 1
ATOM 674 O O . HIS A 1 81 ? 1.676 5.649 -2.855 1.00 88.06 81 HIS A O 1
ATOM 680 N N . ASP A 1 82 ? 3.415 6.542 -1.751 1.00 85.94 82 ASP A N 1
ATOM 681 C CA . ASP A 1 82 ? 2.776 6.735 -0.456 1.00 85.94 82 ASP A CA 1
ATOM 682 C C . ASP A 1 82 ? 1.391 7.386 -0.552 1.00 85.94 82 ASP A C 1
ATOM 684 O O . ASP A 1 82 ? 0.469 6.844 0.059 1.00 85.94 82 ASP A O 1
ATOM 688 N N . PRO A 1 83 ? 1.153 8.442 -1.356 1.00 85.12 83 PRO A N 1
ATOM 689 C CA . PRO A 1 83 ? -0.187 9.011 -1.495 1.00 85.12 83 PRO A CA 1
ATOM 690 C C . PRO A 1 83 ? -1.264 7.977 -1.860 1.00 85.12 83 PRO A C 1
ATOM 692 O O . PRO A 1 83 ? -2.381 8.055 -1.359 1.00 85.12 83 PRO A O 1
ATOM 695 N N . ALA A 1 84 ? -0.932 6.962 -2.664 1.00 84.44 84 ALA A N 1
ATOM 696 C CA . ALA A 1 84 ? -1.858 5.911 -3.083 1.00 84.44 84 ALA A CA 1
ATOM 697 C C . ALA A 1 84 ? -1.834 4.660 -2.196 1.00 84.44 84 ALA A C 1
ATOM 699 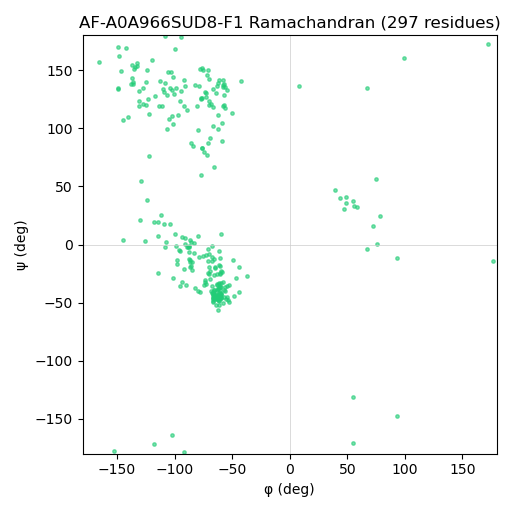O O . ALA A 1 84 ? -2.866 4.003 -2.039 1.00 84.44 84 ALA A O 1
ATOM 700 N N . CYS A 1 85 ? -0.682 4.306 -1.624 1.00 77.44 85 CYS A N 1
ATOM 701 C CA . CYS A 1 85 ? -0.500 3.022 -0.951 1.00 77.44 85 CYS A CA 1
ATOM 702 C C . CYS A 1 85 ? 0.101 3.122 0.454 1.00 77.44 85 CYS A C 1
ATOM 704 O O . CYS A 1 85 ? 0.608 2.114 0.940 1.00 77.44 85 CYS A O 1
ATOM 706 N N . ARG A 1 86 ? 0.021 4.273 1.143 1.00 67.75 86 ARG A N 1
ATOM 707 C CA . ARG A 1 86 ? 0.614 4.486 2.486 1.00 67.75 86 ARG A CA 1
ATOM 708 C C . ARG A 1 86 ? 0.341 3.368 3.489 1.00 67.75 86 ARG A C 1
ATOM 710 O O . ARG A 1 86 ? 1.156 3.111 4.358 1.00 67.75 86 ARG A O 1
ATOM 717 N N . LYS A 1 87 ? -0.785 2.672 3.353 1.00 54.03 87 LYS A N 1
ATOM 718 C CA . LYS A 1 87 ? -1.168 1.536 4.207 1.00 54.03 87 LYS A CA 1
ATOM 719 C C . LYS A 1 87 ? -0.365 0.252 3.971 1.00 54.03 87 LYS A C 1
ATOM 721 O O . LYS A 1 87 ? -0.505 -0.675 4.750 1.00 54.03 87 LYS A O 1
ATOM 726 N N . CYS A 1 88 ? 0.456 0.222 2.927 1.00 39.16 88 CYS A N 1
ATOM 727 C CA . CYS A 1 88 ? 1.555 -0.717 2.727 1.00 39.16 88 CYS A CA 1
ATOM 728 C C . CYS A 1 88 ? 2.908 -0.068 3.071 1.00 39.16 88 CYS A C 1
ATOM 730 O O . CYS A 1 88 ? 3.841 -0.755 3.465 1.00 39.16 88 CYS A O 1
ATOM 732 N N . SER A 1 89 ? 3.032 1.254 2.910 1.00 36.16 89 SER A N 1
ATOM 733 C CA . SER A 1 89 ? 4.325 1.934 2.826 1.00 36.16 89 SER A CA 1
ATOM 734 C C . SER A 1 89 ? 4.674 2.903 3.947 1.00 36.16 89 SER A C 1
ATOM 736 O O . SER A 1 89 ? 5.724 3.539 3.904 1.00 36.16 89 SER A O 1
ATOM 738 N N . ARG A 1 90 ? 3.869 2.973 5.005 1.00 40.97 90 ARG A N 1
ATOM 739 C CA . ARG A 1 90 ? 4.299 3.529 6.279 1.00 40.97 90 ARG A CA 1
ATOM 740 C C . ARG A 1 90 ? 3.569 2.841 7.436 1.00 40.97 90 ARG A C 1
ATOM 742 O O . ARG A 1 90 ? 2.343 2.803 7.422 1.00 40.97 90 ARG A O 1
ATOM 749 N N . PRO A 1 91 ? 4.288 2.440 8.488 1.00 36.78 91 PRO A N 1
ATOM 750 C CA . PRO A 1 91 ? 3.728 1.940 9.744 1.00 36.78 91 PRO A CA 1
ATOM 751 C C . PRO A 1 91 ? 2.817 2.903 10.518 1.00 36.78 91 PRO A C 1
ATOM 753 O O . PRO A 1 91 ? 2.455 2.632 11.652 1.00 36.78 91 PRO A O 1
ATOM 756 N N . ARG A 1 92 ? 2.420 4.050 9.955 1.00 35.25 92 ARG A N 1
ATOM 757 C CA . ARG A 1 92 ? 1.348 4.850 10.559 1.00 35.25 92 ARG A CA 1
ATOM 758 C C . ARG A 1 92 ? 0.008 4.198 10.229 1.00 35.25 92 ARG A C 1
ATOM 760 O O . ARG A 1 92 ? -0.833 4.791 9.561 1.00 35.25 92 ARG A O 1
ATOM 767 N N . GLN A 1 93 ? -0.169 2.957 10.662 1.00 35.75 93 GLN A N 1
ATOM 768 C CA . GLN A 1 93 ? -1.473 2.584 11.160 1.00 35.75 93 GLN A CA 1
ATOM 769 C C . GLN A 1 93 ? -1.563 3.214 12.545 1.00 35.75 93 GLN A C 1
ATOM 771 O O . GLN A 1 93 ? -0.690 2.998 13.382 1.00 35.75 93 GLN A O 1
ATOM 776 N N . ASP A 1 94 ? -2.612 3.995 12.781 1.00 33.72 94 ASP A N 1
ATOM 777 C CA . ASP A 1 94 ? -3.086 4.272 14.134 1.00 33.72 94 ASP A CA 1
ATOM 778 C C . ASP A 1 94 ? -3.594 2.934 14.713 1.00 33.72 94 ASP A C 1
ATOM 780 O O . ASP A 1 94 ? -4.785 2.743 14.947 1.00 33.72 94 ASP A O 1
ATOM 784 N N . VAL A 1 95 ? -2.695 1.968 14.929 1.00 38.16 95 VAL A N 1
ATOM 785 C CA . VAL A 1 95 ? -2.900 0.963 15.965 1.00 38.16 95 VAL A CA 1
ATOM 786 C C . VAL A 1 95 ? -2.636 1.723 17.246 1.00 38.16 95 VAL A C 1
ATOM 788 O O . VAL A 1 95 ? -1.534 1.718 17.787 1.00 38.16 95 VAL A O 1
ATOM 791 N N . ARG A 1 96 ? -3.644 2.482 17.674 1.00 41.06 96 ARG A N 1
ATOM 792 C CA . ARG A 1 96 ? -3.615 3.074 18.995 1.00 41.06 96 ARG A CA 1
ATOM 793 C C . ARG A 1 96 ? -3.688 1.910 19.965 1.00 41.06 96 ARG A C 1
ATOM 795 O O . ARG A 1 96 ? -4.758 1.359 20.214 1.00 41.06 96 ARG A O 1
ATOM 802 N N . ASP A 1 97 ? -2.531 1.567 20.517 1.00 46.69 97 ASP A N 1
ATOM 803 C CA . ASP A 1 97 ? -2.474 1.166 21.914 1.00 46.69 97 ASP A CA 1
ATOM 804 C C . ASP A 1 97 ? -3.390 2.135 22.699 1.00 46.69 97 ASP A C 1
ATOM 806 O O . ASP A 1 97 ? -3.413 3.333 22.376 1.00 46.69 97 ASP A O 1
ATOM 810 N N . PRO A 1 98 ? -4.166 1.679 23.694 1.00 46.97 98 PRO A N 1
ATOM 811 C CA . PRO A 1 98 ? -4.773 2.563 24.689 1.00 46.97 98 PRO A CA 1
ATOM 812 C C . PRO A 1 98 ? -3.893 3.763 25.124 1.00 46.97 98 PRO A C 1
ATOM 814 O O . PRO A 1 98 ? -4.436 4.804 25.489 1.00 46.97 98 PRO A O 1
ATOM 817 N N . ALA A 1 99 ? -2.558 3.656 25.046 1.00 53.53 99 ALA A N 1
ATOM 818 C CA . ALA A 1 99 ? -1.577 4.705 25.339 1.00 53.53 99 ALA A CA 1
ATOM 819 C C . ALA A 1 99 ? -1.275 5.728 24.209 1.00 53.53 99 ALA A C 1
ATOM 821 O O . ALA A 1 99 ? -0.576 6.710 24.458 1.00 53.53 99 ALA A O 1
ATOM 822 N N . GLY A 1 100 ? -1.790 5.556 22.984 1.00 66.19 100 GLY A N 1
ATOM 823 C CA . GLY A 1 100 ? -1.601 6.509 21.874 1.00 66.19 100 GLY A CA 1
ATOM 824 C C . GLY A 1 100 ? -0.239 6.440 21.167 1.00 66.19 100 GLY A C 1
ATOM 825 O O . GLY A 1 100 ? 0.193 7.430 20.573 1.00 66.19 100 GLY A O 1
ATOM 826 N N . GLU A 1 101 ? 0.440 5.293 21.232 1.00 73.75 101 GLU A N 1
ATOM 827 C CA . GLU A 1 101 ? 1.752 5.079 20.611 1.00 73.75 101 GLU A CA 1
ATOM 828 C C . GLU A 1 101 ? 1.665 4.876 19.087 1.00 73.75 101 GLU A C 1
ATOM 830 O O . GLU A 1 101 ? 0.672 4.379 18.558 1.00 73.75 101 GLU A O 1
ATOM 835 N N . VAL A 1 102 ? 2.738 5.240 18.378 1.00 75.19 102 VAL A N 1
ATOM 836 C CA . VAL A 1 102 ? 2.924 4.959 16.946 1.00 75.19 102 VAL A CA 1
ATOM 837 C C . VAL A 1 102 ? 4.018 3.907 16.807 1.00 75.19 102 VAL A C 1
ATOM 839 O O . VAL A 1 102 ? 5.088 4.042 17.401 1.00 75.19 102 VAL A O 1
ATOM 842 N N . ARG A 1 103 ? 3.752 2.862 16.023 1.00 78.25 103 ARG A N 1
ATOM 843 C CA . ARG A 1 103 ? 4.687 1.760 15.759 1.00 78.25 103 ARG A CA 1
ATOM 844 C C . ARG A 1 103 ? 5.301 1.910 14.372 1.00 78.25 103 ARG A C 1
ATOM 846 O O . ARG A 1 103 ? 4.617 2.393 13.480 1.00 78.25 103 ARG A O 1
ATOM 853 N N . ASP A 1 104 ? 6.550 1.470 14.188 1.00 77.88 104 ASP A N 1
ATOM 854 C CA . ASP A 1 104 ? 7.259 1.505 12.896 1.00 77.88 104 ASP A CA 1
ATOM 855 C C . ASP A 1 104 ? 7.352 0.134 12.177 1.00 77.88 104 ASP A C 1
ATOM 857 O O . ASP A 1 104 ? 8.118 -0.056 11.229 1.00 77.88 104 ASP A O 1
ATOM 861 N N . HIS A 1 105 ? 6.517 -0.827 12.575 1.00 86.31 105 HIS A N 1
ATOM 862 C CA . HIS A 1 105 ? 6.426 -2.148 11.948 1.00 86.31 105 HIS A CA 1
ATOM 863 C C . HIS A 1 105 ? 5.799 -2.098 10.554 1.00 86.31 105 HIS A C 1
ATOM 865 O O . HIS A 1 105 ? 4.832 -1.381 10.296 1.00 86.31 105 HIS A O 1
ATOM 871 N N . LEU A 1 106 ? 6.308 -2.924 9.642 1.00 86.75 106 LEU A N 1
ATOM 872 C CA . LEU A 1 106 ? 5.678 -3.118 8.340 1.00 86.75 106 LEU A CA 1
ATOM 873 C C . LEU A 1 106 ? 4.365 -3.886 8.491 1.00 86.75 106 LEU A C 1
ATOM 875 O O . LEU A 1 106 ? 4.347 -5.038 8.924 1.00 86.75 106 LEU A O 1
ATOM 879 N N . VAL A 1 107 ? 3.283 -3.243 8.072 1.00 85.94 107 VAL A N 1
ATOM 880 C CA . VAL A 1 107 ? 1.910 -3.736 8.181 1.00 85.94 107 VAL A CA 1
ATOM 881 C C . VAL A 1 107 ? 1.188 -3.559 6.851 1.00 85.94 107 VAL A C 1
ATOM 883 O O . VAL A 1 107 ? 1.537 -2.691 6.048 1.00 85.94 107 VAL A O 1
ATOM 886 N N . GLY A 1 108 ? 0.187 -4.394 6.598 1.00 85.50 108 GLY A N 1
ATOM 887 C CA . GLY A 1 108 ? -0.658 -4.316 5.414 1.00 85.50 108 GLY A CA 1
ATOM 888 C C . GLY A 1 108 ? -2.076 -4.802 5.689 1.00 85.50 108 GLY A C 1
ATOM 889 O O . GLY A 1 108 ? -2.377 -5.394 6.718 1.00 85.50 108 GLY A O 1
ATOM 890 N N . LEU A 1 109 ? -2.987 -4.591 4.737 1.00 86.69 109 LEU A N 1
ATOM 891 C CA . LEU A 1 109 ? -4.394 -4.977 4.922 1.00 86.69 109 LEU A CA 1
ATOM 892 C C . LEU A 1 109 ? -4.617 -6.487 5.049 1.00 86.69 109 LEU A C 1
ATOM 894 O O . LEU A 1 109 ? -5.639 -6.902 5.590 1.00 86.69 109 LEU A O 1
ATOM 898 N N . VAL A 1 110 ? -3.663 -7.298 4.587 1.00 85.38 110 VAL A N 1
ATOM 899 C CA . VAL A 1 110 ? -3.665 -8.756 4.782 1.00 85.38 110 VAL A CA 1
ATOM 900 C C . VAL A 1 110 ? -3.616 -9.153 6.263 1.00 85.38 110 VAL A C 1
ATOM 902 O O . VAL A 1 110 ? -3.991 -10.271 6.599 1.00 85.38 110 VAL A O 1
ATOM 905 N N . ASP A 1 111 ? -3.230 -8.232 7.148 1.00 87.00 111 ASP A N 1
ATOM 906 C CA . ASP A 1 111 ? -3.086 -8.458 8.590 1.00 87.00 111 ASP A CA 1
ATOM 907 C C . ASP A 1 111 ? -4.395 -8.286 9.362 1.00 87.00 111 ASP A C 1
ATOM 909 O O . ASP A 1 111 ? -4.520 -8.732 10.501 1.00 87.00 111 ASP A O 1
ATOM 913 N N . VAL A 1 112 ? -5.410 -7.674 8.741 1.00 86.88 112 VAL A N 1
ATOM 914 C CA . VAL A 1 112 ? -6.704 -7.414 9.387 1.00 86.88 112 VAL A CA 1
ATOM 915 C C . VAL A 1 112 ? -7.384 -8.721 9.791 1.00 86.88 112 VAL A C 1
ATOM 917 O O . VAL A 1 112 ? -7.848 -8.849 10.920 1.00 86.88 112 VAL A O 1
ATOM 920 N N . VAL A 1 113 ? -7.411 -9.711 8.894 1.00 86.56 113 VAL A N 1
ATOM 921 C CA . VAL A 1 113 ? -8.038 -11.015 9.157 1.00 86.56 113 VAL A CA 1
ATOM 922 C C . VAL A 1 113 ? -7.363 -11.763 10.314 1.00 86.56 113 VAL A C 1
ATOM 924 O O . VAL A 1 113 ? -8.071 -12.085 11.269 1.00 86.56 113 VAL A O 1
ATOM 927 N N . PRO A 1 114 ? -6.040 -12.030 10.298 1.00 85.25 114 PRO A N 1
ATOM 928 C CA . PRO A 1 114 ? -5.391 -12.726 11.408 1.00 85.25 114 PRO A CA 1
ATOM 929 C C . PRO A 1 114 ? -5.486 -11.956 12.732 1.00 85.25 114 PRO A C 1
ATOM 931 O O . PRO A 1 114 ? -5.664 -12.589 13.764 1.00 85.25 114 PRO A O 1
ATOM 934 N N . THR A 1 115 ? -5.481 -10.618 12.712 1.00 85.94 115 THR A N 1
ATOM 935 C CA . THR A 1 115 ? -5.662 -9.797 13.927 1.00 85.94 115 THR A CA 1
ATOM 936 C C . THR A 1 115 ? -7.073 -9.931 14.517 1.00 85.94 115 THR A C 1
ATOM 938 O O . THR A 1 115 ? -7.230 -10.072 15.728 1.00 85.94 115 THR A O 1
ATOM 941 N N . ILE A 1 116 ? -8.122 -9.920 13.681 1.00 86.25 116 ILE A N 1
ATOM 942 C CA . ILE A 1 116 ? -9.508 -10.140 14.141 1.00 86.25 116 ILE A CA 1
ATOM 943 C C . ILE A 1 116 ? -9.654 -11.537 14.744 1.00 86.25 116 ILE A C 1
ATOM 945 O O . ILE A 1 116 ? -10.267 -11.693 15.798 1.00 86.25 116 ILE A O 1
ATOM 949 N N . LEU A 1 117 ? -9.090 -12.547 14.081 1.00 84.75 117 LEU A N 1
ATOM 950 C CA . LEU A 1 117 ? -9.135 -13.925 14.558 1.00 84.75 117 LEU A CA 1
ATOM 951 C C . LEU A 1 117 ? -8.380 -14.083 15.890 1.00 84.75 117 LEU A C 1
ATOM 953 O O . LEU A 1 117 ? -8.926 -14.683 16.814 1.00 84.75 117 LEU A O 1
ATOM 957 N N . GLY A 1 118 ? -7.196 -13.476 16.030 1.00 81.62 118 GLY A N 1
ATOM 958 C CA . GLY A 1 118 ? -6.437 -13.469 17.284 1.00 81.62 118 GLY A CA 1
ATOM 959 C C . GLY A 1 118 ? -7.194 -12.792 18.431 1.00 81.62 118 GLY A C 1
ATOM 960 O O . GLY A 1 118 ? -7.168 -13.267 19.567 1.00 81.62 118 GLY A O 1
ATOM 961 N N . ALA A 1 119 ? -7.944 -11.726 18.136 1.00 82.81 119 ALA A N 1
ATOM 962 C CA . ALA A 1 119 ? -8.763 -11.036 19.132 1.00 82.81 119 ALA A CA 1
ATOM 963 C C . ALA A 1 119 ? -10.005 -11.836 19.550 1.00 82.81 119 ALA A C 1
ATOM 965 O O . ALA A 1 119 ? -10.428 -11.737 20.700 1.00 82.81 119 ALA A O 1
ATOM 966 N N . ALA A 1 120 ? -10.596 -12.602 18.629 1.00 81.69 120 ALA A N 1
ATOM 967 C CA . ALA A 1 120 ? -11.808 -13.375 18.879 1.00 81.69 120 ALA A CA 1
ATOM 968 C C . ALA A 1 120 ? -11.542 -14.694 19.626 1.00 81.69 120 ALA A C 1
ATOM 970 O O . ALA A 1 120 ? -12.332 -15.062 20.491 1.00 81.69 120 ALA A O 1
ATOM 971 N N . ASP A 1 121 ? -10.459 -15.402 19.288 1.00 70.94 121 ASP A N 1
ATOM 972 C CA . ASP A 1 121 ? -10.182 -16.760 19.790 1.00 70.94 121 ASP A CA 1
ATOM 973 C C . ASP A 1 121 ? -9.206 -16.777 20.985 1.00 70.94 121 ASP A C 1
ATOM 975 O O . ASP A 1 121 ? -9.093 -17.767 21.703 1.00 70.94 121 ASP A O 1
ATOM 979 N N . GLY A 1 122 ? -8.467 -15.684 21.223 1.00 61.53 122 GLY A N 1
ATOM 980 C CA . GLY A 1 122 ? -7.492 -15.573 22.319 1.00 61.53 122 GLY A CA 1
ATOM 981 C C . GLY A 1 122 ? -6.255 -16.478 22.185 1.00 61.53 122 GLY A C 1
ATOM 982 O O . GLY A 1 122 ? -5.336 -16.378 22.999 1.00 61.53 122 GLY A O 1
ATOM 983 N N . ALA A 1 123 ? -6.207 -17.332 21.162 1.00 59.56 123 ALA A N 1
ATOM 984 C CA . ALA A 1 123 ? -5.067 -18.149 20.777 1.00 59.56 123 ALA A CA 1
ATOM 985 C C . ALA A 1 123 ? -4.412 -17.585 19.508 1.00 59.56 123 ALA A C 1
ATOM 987 O O . ALA A 1 123 ? -5.082 -17.019 18.644 1.00 59.56 123 ALA A O 1
ATOM 988 N N . HIS A 1 124 ? -3.093 -17.758 19.380 1.00 63.78 124 HIS A N 1
ATOM 989 C CA . HIS A 1 124 ? -2.397 -17.432 18.139 1.00 63.78 124 HIS A CA 1
ATOM 990 C C . HIS A 1 124 ? -3.007 -18.201 16.973 1.00 63.78 124 HIS A C 1
ATOM 992 O O . HIS A 1 124 ? -2.984 -19.433 16.933 1.00 63.78 124 HIS A O 1
ATOM 998 N N . VAL A 1 125 ? -3.509 -17.450 16.001 1.00 66.56 125 VAL A N 1
ATOM 999 C CA . VAL A 1 125 ? -3.969 -17.988 14.729 1.00 66.56 125 VAL A CA 1
ATOM 1000 C C . VAL A 1 125 ? -2.750 -18.526 14.002 1.00 66.56 125 VAL A C 1
ATOM 1002 O O . VAL A 1 125 ? -1.838 -17.770 13.666 1.00 66.56 125 VAL A O 1
ATOM 1005 N N . ASP A 1 126 ? -2.727 -19.830 13.730 1.00 68.62 126 ASP A N 1
ATOM 1006 C CA . ASP A 1 126 ? -1.727 -20.386 12.824 1.00 68.62 126 ASP A CA 1
ATOM 1007 C C . ASP A 1 126 ? -2.037 -19.894 11.404 1.00 68.62 126 ASP A C 1
ATOM 1009 O O . ASP A 1 126 ? -2.833 -20.479 10.663 1.00 68.62 126 ASP A O 1
ATOM 1013 N N . VAL A 1 127 ? -1.429 -18.763 11.046 1.00 68.38 127 VAL A N 1
ATOM 1014 C CA . VAL A 1 127 ? -1.612 -18.100 9.752 1.00 68.38 127 VAL A CA 1
ATOM 1015 C C . VAL A 1 127 ? -1.248 -19.020 8.590 1.00 68.38 127 VAL A C 1
ATOM 1017 O O . VAL A 1 127 ? -1.909 -18.987 7.557 1.00 68.38 127 VAL A O 1
ATOM 1020 N N . ARG A 1 128 ? -0.268 -19.917 8.769 1.00 63.72 128 ARG A N 1
ATOM 1021 C CA . ARG A 1 128 ? 0.158 -20.852 7.720 1.00 63.72 128 ARG A CA 1
ATOM 1022 C C . ARG A 1 128 ? -0.809 -22.016 7.573 1.00 63.72 128 ARG A C 1
ATOM 1024 O O . ARG A 1 128 ? -1.127 -22.385 6.446 1.00 63.72 128 ARG A O 1
ATOM 1031 N N . ALA A 1 129 ? -1.307 -22.568 8.679 1.00 62.50 129 ALA A N 1
ATOM 1032 C CA . ALA A 1 129 ? -2.330 -23.613 8.627 1.00 62.50 129 ALA A CA 1
ATOM 1033 C C . ALA A 1 129 ? -3.645 -23.118 8.000 1.00 62.50 129 ALA A C 1
ATOM 1035 O O . ALA A 1 129 ? -4.388 -23.919 7.435 1.00 62.50 129 ALA A O 1
ATOM 1036 N N . ASN A 1 130 ? -3.909 -21.809 8.065 1.00 63.91 130 ASN A N 1
ATOM 1037 C CA . ASN A 1 130 ? -5.108 -21.179 7.514 1.00 63.91 130 ASN A CA 1
ATOM 1038 C C . ASN A 1 130 ? -4.902 -20.511 6.139 1.00 63.91 130 ASN A C 1
ATOM 1040 O O . ASN A 1 130 ? -5.814 -19.831 5.673 1.00 63.91 130 ASN A O 1
ATOM 1044 N N . ASP A 1 131 ? -3.750 -20.711 5.480 1.00 72.56 131 ASP A N 1
ATOM 1045 C CA . ASP A 1 131 ? -3.438 -20.121 4.160 1.00 72.56 131 ASP A CA 1
ATOM 1046 C C . ASP A 1 131 ? -3.586 -18.580 4.152 1.00 72.56 131 ASP A C 1
ATOM 1048 O O . ASP A 1 131 ? -4.091 -17.988 3.198 1.00 72.56 131 ASP A O 1
ATOM 1052 N N . LEU A 1 132 ? -3.197 -17.928 5.256 1.00 78.38 132 LEU A N 1
ATOM 1053 C CA . LEU A 1 132 ? -3.224 -16.476 5.429 1.00 78.38 132 LEU A CA 1
ATOM 1054 C C . LEU A 1 132 ? -1.839 -15.868 5.174 1.00 78.38 132 LEU A C 1
ATOM 1056 O O . LEU A 1 132 ? -0.829 -16.322 5.709 1.00 78.38 132 LEU A O 1
ATOM 1060 N N . ASP A 1 133 ? -1.823 -14.774 4.412 1.00 79.38 133 ASP A N 1
ATOM 1061 C CA . ASP A 1 133 ? -0.601 -14.044 4.044 1.00 79.38 133 ASP A CA 1
ATOM 1062 C C . ASP A 1 133 ? -0.168 -12.987 5.069 1.00 79.38 133 ASP A C 1
ATOM 1064 O O . ASP A 1 133 ? 0.950 -12.471 4.993 1.00 79.38 133 ASP A O 1
ATOM 1068 N N . GLY A 1 134 ? -1.062 -12.631 5.993 1.00 83.00 134 GLY A N 1
ATOM 1069 C CA . GLY A 1 134 ? -0.825 -11.613 7.009 1.00 83.00 134 GLY A CA 1
ATOM 1070 C C . GLY A 1 134 ? -0.259 -12.150 8.320 1.00 83.00 134 GLY A C 1
ATOM 1071 O O . GLY A 1 134 ? -0.031 -13.346 8.489 1.00 83.00 134 GLY A O 1
ATOM 1072 N N . MET A 1 135 ? -0.072 -11.242 9.274 1.00 83.62 135 MET A N 1
ATOM 1073 C CA . MET A 1 135 ? 0.321 -11.552 10.648 1.00 83.62 135 MET A CA 1
ATOM 1074 C C . MET A 1 135 ? -0.685 -10.978 11.643 1.00 83.62 135 MET A C 1
ATOM 1076 O O . MET A 1 135 ? -1.310 -9.955 11.370 1.00 83.62 135 MET A O 1
ATOM 1080 N N . ASP A 1 136 ? -0.830 -11.630 12.792 1.00 85.19 136 ASP A N 1
ATOM 1081 C CA . ASP A 1 136 ? -1.574 -11.071 13.917 1.00 85.19 136 ASP A CA 1
ATOM 1082 C C . ASP A 1 136 ? -0.808 -9.864 14.486 1.00 85.19 136 ASP A C 1
ATOM 1084 O O . ASP A 1 136 ? 0.359 -9.978 14.864 1.00 85.19 136 ASP A O 1
ATOM 1088 N N . LEU A 1 137 ? -1.445 -8.691 14.499 1.00 85.56 137 LEU A N 1
ATOM 1089 C CA . LEU A 1 137 ? -0.842 -7.442 14.968 1.00 85.56 137 LEU A CA 1
ATOM 1090 C C . LEU A 1 137 ? -1.036 -7.199 16.466 1.00 85.56 137 LEU A C 1
ATOM 1092 O O . LEU A 1 137 ? -0.532 -6.199 16.974 1.00 85.56 137 LEU A O 1
ATOM 1096 N N . LEU A 1 138 ? -1.746 -8.068 17.192 1.00 83.38 138 LEU A N 1
ATOM 1097 C CA . LEU A 1 138 ? -1.994 -7.863 18.621 1.00 83.38 138 LEU A CA 1
ATOM 1098 C C . LEU A 1 138 ? -0.710 -7.874 19.452 1.00 83.38 138 LEU A C 1
ATOM 1100 O O . LEU A 1 138 ? -0.611 -7.110 20.412 1.00 83.38 138 LEU A O 1
ATOM 1104 N N . ASP A 1 139 ? 0.284 -8.677 19.077 1.00 81.06 139 ASP A N 1
ATOM 1105 C CA . ASP A 1 139 ? 1.579 -8.690 19.765 1.00 81.06 139 ASP A CA 1
ATOM 1106 C C . ASP A 1 139 ? 2.329 -7.376 19.559 1.00 81.06 139 ASP A C 1
ATOM 1108 O O . ASP A 1 139 ? 2.797 -6.780 20.521 1.00 81.06 139 ASP A O 1
ATOM 1112 N N . VAL A 1 140 ? 2.359 -6.878 18.320 1.00 83.19 140 VAL A N 1
ATOM 1113 C CA . VAL A 1 140 ? 2.958 -5.579 17.970 1.00 83.19 140 VAL A CA 1
ATOM 1114 C C . VAL A 1 140 ? 2.223 -4.420 18.652 1.00 83.19 140 VAL A C 1
ATOM 1116 O O . VAL A 1 140 ? 2.835 -3.424 19.048 1.00 83.19 140 VAL A O 1
ATOM 1119 N N . ALA A 1 141 ? 0.902 -4.536 18.805 1.00 79.25 141 ALA A N 1
ATOM 1120 C CA . ALA A 1 141 ? 0.103 -3.556 19.527 1.00 79.25 141 ALA A CA 1
ATOM 1121 C C . ALA A 1 141 ? 0.491 -3.514 21.016 1.00 79.25 141 ALA A C 1
ATOM 1123 O O . ALA A 1 141 ? 0.713 -2.429 21.549 1.00 79.25 141 ALA A O 1
ATOM 1124 N N . ARG A 1 142 ? 0.617 -4.684 21.659 1.00 79.19 142 ARG A N 1
ATOM 1125 C CA . ARG A 1 142 ? 0.934 -4.836 23.093 1.00 79.19 142 ARG A CA 1
ATOM 1126 C C . ARG A 1 142 ? 2.397 -4.554 23.435 1.00 79.19 142 ARG A C 1
ATOM 1128 O O . ARG A 1 142 ? 2.676 -4.067 24.525 1.00 79.19 142 ARG A O 1
ATOM 1135 N N . ASP A 1 143 ? 3.316 -4.892 22.539 1.00 82.50 143 ASP A N 1
ATOM 1136 C CA . ASP A 1 143 ? 4.756 -4.747 22.724 1.00 82.50 143 ASP A CA 1
ATOM 1137 C C . ASP A 1 143 ? 5.409 -4.276 21.420 1.00 82.50 143 ASP A C 1
ATOM 1139 O O . ASP A 1 143 ? 5.549 -5.019 20.449 1.00 82.50 143 ASP A O 1
ATOM 1143 N N . GLY A 1 144 ? 5.874 -3.026 21.406 1.00 79.69 144 GLY A N 1
ATOM 1144 C CA . GLY A 1 144 ? 6.576 -2.461 20.254 1.00 79.69 144 GLY A CA 1
ATOM 1145 C C . GLY A 1 144 ? 7.921 -3.113 19.943 1.00 79.69 144 GLY A C 1
ATOM 1146 O O . GLY A 1 144 ? 8.475 -2.860 18.877 1.00 79.69 144 GLY A O 1
ATOM 1147 N N . SER A 1 145 ? 8.465 -3.935 20.838 1.00 85.19 145 SER A N 1
ATOM 1148 C CA . SER A 1 145 ? 9.671 -4.720 20.573 1.00 85.19 145 SER A CA 1
ATOM 1149 C C . SER A 1 145 ? 9.377 -6.076 19.924 1.00 85.19 145 SER A C 1
ATOM 1151 O O . SER A 1 145 ? 10.313 -6.759 19.499 1.00 85.19 145 SER A O 1
ATOM 1153 N N . ALA A 1 146 ? 8.097 -6.450 19.788 1.00 85.56 146 ALA A N 1
ATOM 1154 C CA . ALA A 1 146 ? 7.696 -7.677 19.118 1.00 85.56 146 ALA A CA 1
ATOM 1155 C C . ALA A 1 146 ? 8.209 -7.706 17.665 1.00 85.56 146 ALA A C 1
ATOM 1157 O O . ALA A 1 146 ? 8.214 -6.673 16.979 1.00 85.56 146 ALA A O 1
ATOM 1158 N N . PRO A 1 147 ? 8.640 -8.880 17.170 1.00 84.88 147 PRO A N 1
ATOM 1159 C CA . PRO A 1 147 ? 9.170 -9.006 15.821 1.00 84.88 147 PRO A CA 1
ATOM 1160 C C . PRO A 1 147 ? 8.095 -8.693 14.769 1.00 84.88 147 PRO A C 1
ATOM 1162 O O . PRO A 1 147 ? 6.991 -9.233 14.798 1.00 84.88 147 PRO A O 1
ATOM 1165 N N . GLY A 1 148 ? 8.436 -7.828 13.811 1.00 84.88 148 GLY A N 1
ATOM 1166 C CA . GLY A 1 148 ? 7.620 -7.535 12.629 1.00 84.88 148 GLY A CA 1
ATOM 1167 C C . GLY A 1 148 ? 8.006 -8.379 11.410 1.00 84.88 148 GLY A C 1
ATOM 1168 O O . GLY A 1 148 ? 8.967 -9.148 11.444 1.00 84.88 148 GLY A O 1
ATOM 1169 N N . ARG A 1 149 ? 7.294 -8.192 10.290 1.00 87.62 149 ARG A N 1
ATOM 1170 C CA . ARG A 1 149 ? 7.752 -8.704 8.985 1.00 87.62 149 ARG A CA 1
ATOM 1171 C C . ARG A 1 149 ? 8.941 -7.885 8.478 1.00 87.62 149 ARG A C 1
ATOM 1173 O O . ARG A 1 149 ? 8.968 -6.667 8.640 1.00 87.62 149 ARG A O 1
ATOM 1180 N N . GLU A 1 150 ? 9.867 -8.540 7.788 1.00 89.81 150 GLU A N 1
ATOM 1181 C CA . GLU A 1 150 ? 11.014 -7.869 7.159 1.00 89.81 150 GLU A CA 1
ATOM 1182 C C . GLU A 1 150 ? 10.667 -7.260 5.798 1.00 89.81 150 GLU A C 1
ATOM 1184 O O . GLU A 1 150 ? 11.149 -6.183 5.459 1.00 89.81 150 GLU A O 1
ATOM 1189 N N . VAL A 1 151 ? 9.826 -7.951 5.018 1.00 91.19 151 VAL A N 1
ATOM 1190 C CA . VAL A 1 151 ? 9.429 -7.532 3.672 1.00 91.19 151 VAL A CA 1
ATOM 1191 C C . VAL A 1 151 ? 7.915 -7.608 3.532 1.00 91.19 151 VAL A C 1
ATOM 1193 O O . VAL A 1 151 ? 7.293 -8.618 3.863 1.00 91.19 151 VAL A O 1
ATOM 1196 N N . LEU A 1 152 ? 7.325 -6.540 3.004 1.00 89.25 152 LEU A N 1
ATOM 1197 C CA . LEU A 1 152 ? 5.942 -6.503 2.556 1.00 89.25 152 LEU A CA 1
ATOM 1198 C C . LEU A 1 152 ? 5.892 -6.610 1.031 1.00 89.25 152 LEU A C 1
ATOM 1200 O O . LEU A 1 152 ? 6.610 -5.902 0.324 1.00 89.25 152 LEU A O 1
ATOM 1204 N N . ILE A 1 153 ? 5.009 -7.476 0.539 1.00 90.12 153 ILE A N 1
ATOM 1205 C CA . ILE A 1 153 ? 4.789 -7.699 -0.887 1.00 90.12 153 ILE A CA 1
ATOM 1206 C C . ILE A 1 153 ? 3.442 -7.102 -1.294 1.00 90.12 153 ILE A C 1
ATOM 1208 O O . ILE A 1 153 ? 2.453 -7.225 -0.571 1.00 90.12 153 ILE A O 1
ATOM 1212 N N . GLY A 1 154 ? 3.398 -6.459 -2.458 1.00 88.25 154 GLY A N 1
ATOM 1213 C CA . GLY A 1 154 ? 2.175 -5.917 -3.039 1.00 88.25 154 GLY A CA 1
ATOM 1214 C C . GLY A 1 154 ? 2.058 -6.242 -4.522 1.00 88.25 154 GLY A C 1
ATOM 1215 O O . GLY A 1 154 ? 3.059 -6.371 -5.225 1.00 88.25 154 GLY A O 1
ATOM 1216 N N . GLN A 1 155 ? 0.821 -6.349 -4.999 1.00 89.00 155 GLN A N 1
ATOM 1217 C CA . GLN A 1 155 ? 0.527 -6.508 -6.420 1.00 89.00 155 GLN A CA 1
ATOM 1218 C C . GLN A 1 155 ? -0.640 -5.618 -6.866 1.00 89.00 155 GLN A C 1
ATOM 1220 O O . GLN A 1 155 ? -1.637 -5.469 -6.158 1.00 89.00 155 GLN A O 1
ATOM 1225 N N . LEU A 1 156 ? -0.504 -5.026 -8.052 1.00 86.38 156 LEU A N 1
ATOM 1226 C CA . LEU A 1 156 ? -1.573 -4.344 -8.769 1.00 86.38 156 LEU A CA 1
ATOM 1227 C C . LEU A 1 156 ? -1.630 -4.913 -10.185 1.00 86.38 156 LEU A C 1
ATOM 1229 O O . LEU A 1 156 ? -0.660 -4.804 -10.929 1.00 86.38 156 LEU A O 1
ATOM 1233 N N . ALA A 1 157 ? -2.783 -5.481 -10.555 1.00 85.44 157 ALA A N 1
ATOM 1234 C CA . ALA A 1 157 ? -2.983 -6.226 -11.804 1.00 85.44 157 ALA A CA 1
ATOM 1235 C C . ALA A 1 157 ? -1.971 -7.381 -11.993 1.00 85.44 157 ALA A C 1
ATOM 1237 O O . ALA A 1 157 ? -1.249 -7.753 -11.073 1.00 85.44 157 ALA A O 1
ATOM 1238 N N . GLU A 1 158 ? -1.949 -8.003 -13.170 1.00 83.94 158 GLU A N 1
ATOM 1239 C CA . GLU A 1 158 ? -1.099 -9.159 -13.473 1.00 83.94 158 GLU A CA 1
ATOM 1240 C C . GLU A 1 158 ? -0.562 -9.113 -14.908 1.00 83.94 158 GLU A C 1
ATOM 1242 O O . GLU A 1 158 ? -0.985 -8.295 -15.732 1.00 83.94 158 GLU A O 1
ATOM 1247 N N . GLY A 1 159 ? 0.399 -9.994 -15.199 1.00 85.75 159 GLY A N 1
ATOM 1248 C CA . GLY A 1 159 ? 0.987 -10.143 -16.528 1.00 85.75 159 GLY A CA 1
ATOM 1249 C C . GLY A 1 159 ? 1.546 -8.820 -17.077 1.00 85.75 159 GLY A C 1
ATOM 1250 O O . GLY A 1 159 ? 2.249 -8.126 -16.339 1.00 85.75 159 GLY A O 1
ATOM 1251 N N . PRO A 1 160 ? 1.226 -8.440 -18.333 1.00 86.69 160 PRO A N 1
ATOM 1252 C CA . PRO A 1 160 ? 1.777 -7.250 -18.991 1.00 86.69 160 PRO A CA 1
ATOM 1253 C C . PRO A 1 160 ? 1.324 -5.924 -18.373 1.00 86.69 160 PRO A C 1
ATOM 1255 O O . PRO A 1 160 ? 1.871 -4.879 -18.704 1.00 86.69 160 PRO A O 1
ATOM 1258 N N . LEU A 1 161 ? 0.331 -5.949 -17.481 1.00 85.06 161 LEU A N 1
ATOM 1259 C CA . LEU A 1 161 ? -0.139 -4.777 -16.751 1.00 85.06 161 LEU A CA 1
ATOM 1260 C C . LEU A 1 161 ? 0.284 -4.805 -15.276 1.00 85.06 161 LEU A C 1
ATOM 1262 O O . LEU A 1 161 ? -0.085 -3.902 -14.534 1.00 85.06 161 LEU A O 1
ATOM 1266 N N . GLY A 1 162 ? 1.031 -5.809 -14.824 1.00 88.69 162 GLY A N 1
ATOM 1267 C CA . GLY A 1 162 ? 1.391 -5.944 -13.417 1.00 88.69 162 GLY A CA 1
ATOM 1268 C C . GLY A 1 162 ? 2.319 -4.835 -12.911 1.00 88.69 162 GLY A C 1
ATOM 1269 O O . GLY A 1 162 ? 3.330 -4.522 -13.539 1.00 88.69 162 GLY A O 1
ATOM 1270 N N . LEU A 1 163 ? 1.997 -4.281 -11.743 1.00 90.25 163 LEU A N 1
ATOM 1271 C CA . LEU A 1 163 ? 2.967 -3.637 -10.862 1.00 90.25 163 LEU A CA 1
ATOM 1272 C C . LEU A 1 163 ? 3.208 -4.557 -9.670 1.00 90.25 163 LEU A C 1
ATOM 1274 O O . LEU A 1 163 ? 2.254 -4.967 -9.004 1.00 90.25 163 LEU A O 1
ATOM 1278 N N . TYR A 1 164 ? 4.471 -4.837 -9.383 1.00 92.75 164 TYR A N 1
ATOM 1279 C CA . TYR A 1 164 ? 4.865 -5.746 -8.315 1.00 92.75 164 TYR A CA 1
ATOM 1280 C C . TYR A 1 164 ? 5.780 -5.020 -7.339 1.00 92.75 164 TYR A C 1
ATOM 1282 O O . TYR A 1 164 ? 6.788 -4.446 -7.744 1.00 92.75 164 TYR A O 1
ATOM 1290 N N . LEU A 1 165 ? 5.406 -5.029 -6.065 1.00 93.50 165 LEU A N 1
ATOM 1291 C CA . LEU A 1 165 ? 6.074 -4.327 -4.978 1.00 93.50 165 LEU A CA 1
ATOM 1292 C C . LEU A 1 165 ? 6.753 -5.335 -4.053 1.00 93.50 165 LEU A C 1
ATOM 1294 O O . LEU A 1 165 ? 6.105 -6.274 -3.592 1.00 93.50 165 LEU A O 1
ATOM 1298 N N . ALA A 1 166 ? 8.002 -5.063 -3.695 1.00 94.12 166 ALA A N 1
ATOM 1299 C CA . ALA A 1 166 ? 8.610 -5.563 -2.469 1.00 94.12 166 ALA A CA 1
ATOM 1300 C C . ALA A 1 166 ? 9.202 -4.388 -1.703 1.00 94.12 166 ALA A C 1
ATOM 1302 O O . ALA A 1 166 ? 9.866 -3.533 -2.283 1.00 94.12 166 ALA A O 1
ATOM 1303 N N . MET A 1 167 ? 8.963 -4.323 -0.402 1.00 91.56 167 MET A N 1
ATOM 1304 C CA . MET A 1 167 ? 9.483 -3.225 0.397 1.00 91.56 167 MET A CA 1
ATOM 1305 C C . MET A 1 167 ? 9.843 -3.649 1.804 1.00 91.56 167 MET A C 1
ATOM 1307 O O . MET A 1 167 ? 9.198 -4.522 2.378 1.00 91.56 167 MET A O 1
ATOM 1311 N N . ASP A 1 168 ? 10.846 -2.983 2.353 1.00 90.69 168 ASP A N 1
ATOM 1312 C CA . ASP A 1 168 ? 11.263 -3.113 3.740 1.00 90.69 168 ASP A CA 1
ATOM 1313 C C . ASP A 1 168 ? 11.100 -1.750 4.466 1.00 90.69 168 ASP A C 1
ATOM 1315 O O . ASP A 1 168 ? 10.484 -0.824 3.909 1.00 90.69 168 ASP A O 1
ATOM 1319 N N . PRO A 1 169 ? 11.579 -1.576 5.715 1.00 85.88 169 PRO A N 1
ATOM 1320 C CA . PRO A 1 169 ? 11.461 -0.300 6.421 1.00 85.88 169 PRO A CA 1
ATOM 1321 C C . PRO A 1 169 ? 12.148 0.891 5.727 1.00 85.88 169 PRO A C 1
ATOM 1323 O O . PRO A 1 169 ? 11.715 2.025 5.929 1.00 85.88 169 PRO A O 1
ATOM 1326 N N . THR A 1 170 ? 13.158 0.644 4.893 1.00 86.69 170 THR A N 1
ATOM 1327 C CA . THR A 1 170 ? 14.068 1.658 4.333 1.00 86.69 170 THR A CA 1
ATOM 1328 C C . THR A 1 170 ? 13.935 1.808 2.822 1.00 86.69 170 THR A C 1
ATOM 1330 O O . THR A 1 170 ? 14.237 2.864 2.283 1.00 86.69 170 THR A O 1
ATOM 1333 N N . TRP A 1 171 ? 13.475 0.787 2.110 1.00 91.31 171 TRP A N 1
ATOM 1334 C CA . TRP A 1 171 ? 13.495 0.748 0.655 1.00 91.31 171 TRP A CA 1
ATOM 1335 C C . TRP A 1 171 ? 12.192 0.198 0.094 1.00 91.31 171 TRP A C 1
ATOM 1337 O O . TRP A 1 171 ? 11.584 -0.731 0.631 1.00 91.31 171 TRP A O 1
ATOM 1347 N N . LYS A 1 172 ? 11.772 0.774 -1.031 1.00 91.88 172 LYS A N 1
ATOM 1348 C CA . LYS A 1 172 ? 10.605 0.356 -1.799 1.00 91.88 172 LYS A CA 1
ATOM 1349 C C . LYS A 1 172 ? 11.039 0.008 -3.219 1.00 91.88 172 LYS A C 1
ATOM 1351 O O . LYS A 1 172 ? 11.431 0.888 -3.977 1.00 91.88 172 LYS A O 1
ATOM 1356 N N . TYR A 1 173 ? 10.957 -1.268 -3.572 1.00 95.56 173 TYR A N 1
ATOM 1357 C CA . TYR A 1 173 ? 11.234 -1.776 -4.911 1.00 95.56 173 TYR A CA 1
ATOM 1358 C C . TYR A 1 173 ? 9.929 -2.029 -5.663 1.00 95.56 173 TYR A C 1
ATOM 1360 O O . TYR A 1 173 ? 9.039 -2.713 -5.155 1.00 95.56 173 TYR A O 1
ATOM 1368 N N . VAL A 1 174 ? 9.823 -1.514 -6.887 1.00 94.88 174 VAL A N 1
ATOM 1369 C CA . VAL A 1 174 ? 8.662 -1.723 -7.757 1.00 94.88 174 VAL A CA 1
ATOM 1370 C C . VAL A 1 174 ? 9.117 -2.156 -9.143 1.00 94.88 174 VAL A C 1
ATOM 1372 O O . VAL A 1 174 ? 9.832 -1.418 -9.815 1.00 94.88 174 VAL A O 1
ATOM 1375 N N . TYR A 1 175 ? 8.643 -3.307 -9.616 1.00 95.25 175 TYR A N 1
ATOM 1376 C CA . TYR A 1 175 ? 8.729 -3.677 -11.029 1.00 95.25 175 TYR A CA 1
ATOM 1377 C C . TYR A 1 175 ? 7.427 -3.314 -11.745 1.00 95.25 175 TYR A C 1
ATOM 1379 O O . TYR A 1 175 ? 6.348 -3.767 -11.354 1.00 95.25 175 TYR A O 1
ATOM 1387 N N . SER A 1 176 ? 7.529 -2.501 -12.797 1.00 93.56 176 SER A N 1
ATOM 1388 C CA . SER A 1 176 ? 6.429 -2.188 -13.706 1.00 93.56 176 SER A CA 1
ATOM 1389 C C . SER A 1 176 ? 6.576 -2.997 -14.988 1.00 93.56 176 SER A C 1
ATOM 1391 O O . SER A 1 176 ? 7.383 -2.654 -15.852 1.00 93.56 176 SER A O 1
ATOM 1393 N N . ALA A 1 177 ? 5.765 -4.047 -15.132 1.00 91.75 177 ALA A N 1
ATOM 1394 C CA . ALA A 1 177 ? 5.683 -4.832 -16.360 1.00 91.75 177 ALA A CA 1
ATOM 1395 C C . ALA A 1 177 ? 5.331 -3.998 -17.609 1.00 91.75 177 ALA A C 1
ATOM 1397 O O . ALA A 1 177 ? 6.008 -4.171 -18.622 1.00 91.75 177 ALA A O 1
ATOM 1398 N N . PRO A 1 178 ? 4.341 -3.076 -17.587 1.00 89.38 178 PRO A N 1
ATOM 1399 C CA . PRO A 1 178 ? 3.999 -2.311 -18.788 1.00 89.38 178 PRO A CA 1
ATOM 1400 C C . PRO A 1 178 ? 5.082 -1.305 -19.200 1.00 89.38 178 PRO A C 1
ATOM 1402 O O . PRO A 1 178 ? 5.114 -0.902 -20.362 1.00 89.38 178 PRO A O 1
ATOM 1405 N N . ASP A 1 179 ? 5.943 -0.889 -18.267 1.00 90.69 179 ASP A N 1
ATOM 1406 C CA . ASP A 1 179 ? 7.069 0.012 -18.542 1.00 90.69 179 ASP A CA 1
ATOM 1407 C C . ASP A 1 179 ? 8.396 -0.747 -18.765 1.00 90.69 179 ASP A C 1
ATOM 1409 O O . ASP A 1 179 ? 9.403 -0.109 -19.064 1.00 90.69 179 ASP A O 1
ATOM 1413 N N . ASP A 1 180 ? 8.408 -2.078 -18.588 1.00 91.62 180 ASP A N 1
ATOM 1414 C CA . ASP A 1 180 ? 9.602 -2.936 -18.456 1.00 91.62 180 ASP A CA 1
ATOM 1415 C C . ASP A 1 180 ? 10.718 -2.283 -17.620 1.00 91.62 180 ASP A C 1
ATOM 1417 O O . ASP A 1 180 ? 11.884 -2.214 -18.017 1.00 91.62 180 ASP A O 1
ATOM 1421 N N . ARG A 1 181 ? 10.335 -1.729 -16.463 1.00 92.62 181 ARG A N 1
ATOM 1422 C CA . ARG A 1 181 ? 11.214 -0.891 -15.642 1.00 92.62 181 ARG A CA 1
ATOM 1423 C C . ARG A 1 181 ? 11.118 -1.226 -14.162 1.00 92.62 181 ARG A C 1
ATOM 1425 O O . ARG A 1 181 ? 10.032 -1.409 -13.614 1.00 92.62 181 ARG A O 1
ATOM 1432 N N . GLU A 1 182 ? 12.280 -1.251 -13.524 1.00 95.00 182 GLU A N 1
ATOM 1433 C CA . GLU A 1 182 ? 12.441 -1.312 -12.075 1.00 95.00 182 GLU A CA 1
ATOM 1434 C C . GLU A 1 182 ? 12.552 0.111 -11.512 1.00 95.00 182 GLU A C 1
ATOM 1436 O O . GLU A 1 182 ? 13.178 0.979 -12.122 1.00 95.00 182 GLU A O 1
ATOM 1441 N N . TYR A 1 183 ? 11.944 0.332 -10.352 1.00 94.81 183 TYR A N 1
ATOM 1442 C CA . TYR A 1 183 ? 12.048 1.552 -9.562 1.00 94.81 183 TYR A CA 1
ATOM 1443 C C . TYR A 1 183 ? 12.511 1.180 -8.159 1.00 94.81 183 TYR A C 1
ATOM 1445 O O . TYR A 1 183 ? 12.037 0.190 -7.592 1.00 94.81 183 TYR A O 1
ATOM 1453 N N . LEU A 1 184 ? 13.403 1.983 -7.592 1.00 95.06 184 LEU A N 1
ATOM 1454 C CA . LEU A 1 184 ? 13.840 1.833 -6.211 1.00 95.06 184 LEU A CA 1
ATOM 1455 C C . LEU A 1 184 ? 13.759 3.186 -5.522 1.00 95.06 184 LEU A C 1
ATOM 1457 O O . LEU A 1 184 ? 14.428 4.129 -5.924 1.00 95.06 184 LEU A O 1
ATOM 1461 N N . ILE A 1 185 ? 12.953 3.268 -4.476 1.00 91.19 185 ILE A N 1
ATOM 1462 C CA . ILE A 1 185 ? 12.695 4.509 -3.750 1.00 91.19 185 ILE A CA 1
ATOM 1463 C C . ILE A 1 185 ? 13.201 4.328 -2.323 1.00 91.19 185 ILE A C 1
ATOM 1465 O O . ILE A 1 185 ? 12.850 3.348 -1.653 1.00 91.19 185 ILE A O 1
ATOM 1469 N N . ARG A 1 186 ? 14.031 5.266 -1.857 1.00 87.75 186 ARG A N 1
ATOM 1470 C CA . ARG A 1 186 ? 14.483 5.307 -0.463 1.00 87.75 186 ARG A CA 1
ATOM 1471 C C . ARG A 1 186 ? 13.353 5.859 0.403 1.00 87.75 186 ARG A C 1
ATOM 1473 O O . ARG A 1 186 ? 12.833 6.941 0.157 1.00 87.75 186 ARG A O 1
ATOM 1480 N N . ARG A 1 187 ? 12.977 5.109 1.432 1.00 78.94 187 ARG A N 1
ATOM 1481 C CA . ARG A 1 187 ? 12.005 5.504 2.450 1.00 78.94 187 ARG A CA 1
ATOM 1482 C C . ARG A 1 187 ? 12.735 6.172 3.602 1.00 78.94 187 ARG A C 1
ATOM 1484 O O . ARG A 1 187 ? 13.750 5.680 4.090 1.00 78.94 187 ARG A O 1
ATOM 1491 N N . GLY A 1 188 ? 12.180 7.271 4.089 1.00 61.94 188 GLY A N 1
ATOM 1492 C CA . GLY A 1 188 ? 12.640 7.845 5.343 1.00 61.94 188 GLY A CA 1
ATOM 1493 C C . GLY A 1 188 ? 12.204 7.018 6.533 1.00 61.94 188 GLY A C 1
ATOM 1494 O O . GLY A 1 188 ? 11.011 6.770 6.712 1.00 61.94 188 GLY A O 1
ATOM 1495 N N . THR A 1 189 ? 13.161 6.654 7.380 1.00 51.78 189 THR A N 1
ATOM 1496 C CA . THR A 1 189 ? 12.872 6.075 8.695 1.00 51.78 189 THR A CA 1
ATOM 1497 C C . THR A 1 189 ? 12.626 7.162 9.748 1.00 51.78 189 THR A C 1
ATOM 1499 O O . THR A 1 189 ? 11.952 6.893 10.734 1.00 51.78 189 THR A O 1
ATOM 1502 N N . HIS A 1 190 ? 13.111 8.397 9.535 1.00 48.91 190 HIS A N 1
ATOM 1503 C CA . HIS A 1 190 ? 13.032 9.523 10.480 1.00 48.91 190 HIS A CA 1
ATOM 1504 C C . HIS A 1 190 ? 12.922 10.875 9.758 1.00 48.91 190 HIS A C 1
ATOM 1506 O O . HIS A 1 190 ? 13.264 10.983 8.583 1.00 48.91 190 HIS A O 1
ATOM 1512 N N . ASP A 1 191 ? 12.491 11.921 10.467 1.00 47.84 191 ASP A N 1
ATOM 1513 C CA . ASP A 1 191 ? 12.548 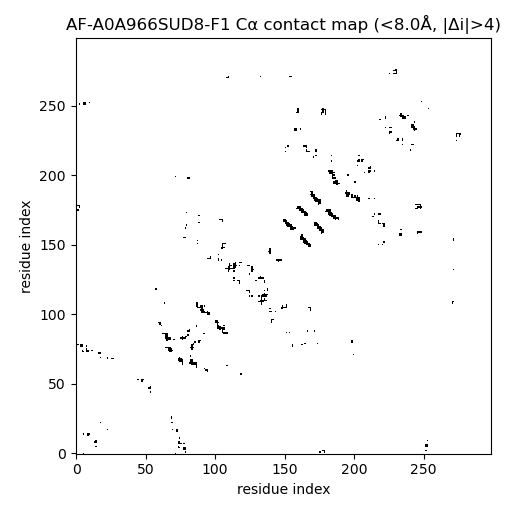13.300 9.969 1.00 47.84 191 ASP A CA 1
ATOM 1514 C C . ASP A 1 191 ? 14.009 13.717 9.721 1.00 47.84 191 ASP A C 1
ATOM 1516 O O . ASP A 1 191 ? 14.799 13.851 10.654 1.00 47.84 191 ASP A O 1
ATOM 1520 N N . GLY A 1 192 ? 14.380 13.903 8.450 1.00 51.22 192 GLY A N 1
ATOM 1521 C CA . GLY A 1 192 ? 15.724 14.308 8.043 1.00 51.22 192 GLY A CA 1
ATOM 1522 C C . GLY A 1 192 ? 15.783 14.793 6.587 1.00 51.22 192 GLY A C 1
ATOM 1523 O O . GLY A 1 192 ? 14.909 14.448 5.793 1.00 51.22 192 GLY A O 1
ATOM 1524 N N . PRO A 1 193 ? 16.793 15.604 6.222 1.00 53.00 193 PRO A N 1
ATOM 1525 C CA . PRO A 1 193 ? 16.918 16.201 4.887 1.00 53.00 193 PRO A CA 1
ATOM 1526 C C . PRO A 1 193 ? 17.277 15.193 3.783 1.00 53.00 193 PRO A C 1
ATOM 1528 O O . PRO A 1 193 ? 17.162 15.521 2.609 1.00 53.00 193 PRO A O 1
ATOM 1531 N N . GLU A 1 194 ? 17.708 13.985 4.151 1.00 55.69 194 GLU A N 1
ATOM 1532 C CA . GLU A 1 194 ? 18.062 12.899 3.223 1.00 55.69 194 GLU A CA 1
ATOM 1533 C C . GLU A 1 194 ? 16.860 12.013 2.856 1.00 55.69 194 GLU A C 1
ATOM 1535 O O . GLU A 1 194 ? 16.982 11.079 2.064 1.00 55.69 194 GLU A O 1
ATOM 1540 N N . VAL A 1 195 ? 15.692 12.293 3.443 1.00 59.91 195 VAL A N 1
ATOM 1541 C CA . VAL A 1 195 ? 14.450 11.577 3.165 1.00 59.91 195 VAL A CA 1
ATOM 1542 C C . VAL A 1 195 ? 13.720 12.238 2.013 1.00 59.91 195 VAL A C 1
ATOM 1544 O O . VAL A 1 195 ? 13.216 13.357 2.136 1.00 59.91 195 VAL A O 1
ATOM 1547 N N . ASP A 1 196 ? 13.581 11.498 0.922 1.00 65.44 196 ASP A N 1
ATOM 1548 C CA . ASP A 1 196 ? 12.685 11.874 -0.157 1.00 65.44 196 ASP A CA 1
ATOM 1549 C C . ASP A 1 196 ? 11.228 11.580 0.229 1.00 65.44 196 ASP A C 1
ATOM 1551 O O . ASP A 1 196 ? 10.641 10.550 -0.101 1.00 65.44 196 ASP A O 1
ATOM 1555 N N . TRP A 1 197 ? 10.631 12.521 0.961 1.00 64.88 197 TRP A N 1
ATOM 1556 C CA . TRP A 1 197 ? 9.221 12.475 1.359 1.00 64.88 197 TRP A CA 1
ATOM 1557 C C . TRP A 1 197 ? 8.252 12.426 0.183 1.00 64.88 197 TRP A C 1
ATOM 1559 O O . TRP A 1 197 ? 7.102 12.021 0.356 1.00 64.88 197 TRP A O 1
ATOM 1569 N N . ASN A 1 198 ? 8.703 12.891 -0.978 1.00 73.44 198 ASN A N 1
ATOM 1570 C CA . ASN A 1 198 ? 7.883 13.009 -2.164 1.00 73.44 198 ASN A CA 1
ATOM 1571 C C . ASN A 1 198 ? 8.085 11.836 -3.116 1.00 73.44 198 ASN A C 1
ATOM 1573 O O . ASN A 1 198 ? 7.415 11.829 -4.136 1.00 73.44 198 ASN A O 1
ATOM 1577 N N . GLU A 1 199 ? 8.965 10.877 -2.807 1.00 82.38 199 GLU A N 1
ATOM 1578 C CA . GLU A 1 199 ? 9.228 9.680 -3.615 1.00 82.38 199 GLU A CA 1
ATOM 1579 C C . GLU A 1 199 ? 9.473 9.989 -5.106 1.00 82.38 199 GLU A C 1
ATOM 1581 O O . GLU A 1 199 ? 8.948 9.334 -6.013 1.00 82.38 199 GLU A O 1
ATOM 1586 N N . CYS A 1 200 ? 10.224 11.056 -5.355 1.00 83.19 200 CYS A N 1
ATOM 1587 C CA . CYS A 1 200 ? 10.616 11.559 -6.661 1.00 83.19 200 CYS A CA 1
ATOM 1588 C C . CYS A 1 200 ? 11.966 11.005 -7.146 1.00 83.19 200 CYS A C 1
ATOM 1590 O O . CYS A 1 200 ? 12.205 11.010 -8.358 1.00 83.19 200 CYS A O 1
ATOM 1592 N N . ASP A 1 201 ? 12.818 10.525 -6.242 1.00 87.19 201 ASP A N 1
ATOM 1593 C CA . ASP A 1 201 ? 14.149 10.008 -6.536 1.00 87.19 201 ASP A CA 1
ATOM 1594 C C . ASP A 1 201 ? 14.107 8.494 -6.789 1.00 87.19 201 ASP A C 1
ATOM 1596 O O . ASP A 1 201 ? 13.725 7.690 -5.936 1.00 87.19 201 ASP A O 1
ATOM 1600 N N . ASP A 1 202 ? 14.521 8.101 -7.996 1.00 91.94 202 ASP A N 1
ATOM 1601 C CA . ASP A 1 202 ? 14.633 6.703 -8.413 1.00 91.94 202 ASP A CA 1
ATOM 1602 C C . ASP A 1 202 ? 16.097 6.250 -8.378 1.00 91.94 202 ASP A C 1
ATOM 1604 O O . ASP A 1 202 ? 16.922 6.659 -9.197 1.00 91.94 202 ASP A O 1
ATOM 1608 N N . PHE A 1 203 ? 16.402 5.364 -7.437 1.00 93.62 203 PHE A N 1
ATOM 1609 C CA . PHE A 1 203 ? 17.727 4.807 -7.195 1.00 93.62 203 PHE A CA 1
ATOM 1610 C C . PHE A 1 203 ? 17.992 3.510 -7.972 1.00 93.62 203 PHE A C 1
ATOM 1612 O O . PHE A 1 203 ? 19.085 2.953 -7.850 1.00 93.62 203 PHE A O 1
ATOM 1619 N N . ALA A 1 204 ? 17.043 3.020 -8.786 1.00 93.12 204 ALA A N 1
ATOM 1620 C CA . ALA A 1 204 ? 17.167 1.721 -9.459 1.00 93.12 204 ALA A CA 1
ATOM 1621 C C . ALA A 1 204 ? 18.373 1.625 -10.404 1.00 93.12 204 ALA A C 1
ATOM 1623 O O . ALA A 1 204 ? 18.879 0.534 -10.661 1.00 93.12 204 ALA A O 1
ATOM 1624 N N . THR A 1 205 ? 18.836 2.766 -10.916 1.00 91.81 205 THR A N 1
ATOM 1625 C CA . THR A 1 205 ? 20.014 2.873 -11.786 1.00 91.81 205 THR A CA 1
ATOM 1626 C C . THR A 1 205 ? 21.121 3.721 -11.165 1.00 91.81 205 THR A C 1
ATOM 1628 O O . THR A 1 205 ? 21.948 4.261 -11.896 1.00 91.81 205 THR A O 1
ATOM 1631 N N . SER A 1 206 ? 21.096 3.925 -9.847 1.00 91.31 206 SER A N 1
ATOM 1632 C CA . SER A 1 206 ? 22.134 4.698 -9.166 1.00 91.31 206 SER A CA 1
ATOM 1633 C C . SER A 1 206 ? 23.406 3.864 -8.980 1.00 91.31 206 SER A C 1
ATOM 1635 O O . SER A 1 206 ? 23.335 2.646 -8.829 1.00 91.31 206 SER A O 1
ATOM 1637 N N . ASP A 1 207 ? 24.565 4.527 -8.948 1.00 91.75 207 ASP A N 1
ATOM 1638 C CA . ASP A 1 207 ? 25.854 3.891 -8.625 1.00 91.75 207 ASP A CA 1
ATOM 1639 C C . ASP A 1 207 ? 26.045 3.697 -7.101 1.00 91.75 207 ASP A C 1
ATOM 1641 O O . ASP A 1 207 ? 27.128 3.330 -6.640 1.00 91.75 207 ASP A O 1
ATOM 1645 N N . ASP A 1 208 ? 25.005 3.962 -6.299 1.00 92.75 208 ASP A N 1
ATOM 1646 C CA . ASP A 1 208 ? 25.009 3.758 -4.852 1.00 92.75 208 ASP A CA 1
ATOM 1647 C C . ASP A 1 208 ? 25.015 2.248 -4.549 1.00 92.75 208 ASP A C 1
ATOM 1649 O O . ASP A 1 208 ? 24.160 1.472 -5.000 1.00 92.75 208 ASP A O 1
ATOM 1653 N N . HIS A 1 209 ? 26.026 1.824 -3.792 1.00 93.69 209 HIS A N 1
ATOM 1654 C CA . HIS A 1 209 ? 26.221 0.427 -3.433 1.00 93.69 209 HIS A CA 1
ATOM 1655 C C . HIS A 1 209 ? 25.094 -0.102 -2.535 1.00 93.69 209 HIS A C 1
ATOM 1657 O O . HIS A 1 209 ? 24.606 -1.206 -2.769 1.00 93.69 209 HIS A O 1
ATOM 1663 N N . GLU A 1 210 ? 24.631 0.698 -1.570 1.00 92.75 210 GLU A N 1
ATOM 1664 C CA . GLU A 1 210 ? 23.531 0.340 -0.671 1.00 92.75 210 GLU A CA 1
ATOM 1665 C C . GLU A 1 210 ? 22.232 0.156 -1.465 1.00 92.75 210 GLU A C 1
ATOM 1667 O O . GLU A 1 210 ? 21.521 -0.836 -1.294 1.00 92.75 210 GLU A O 1
ATOM 1672 N N . ALA A 1 211 ? 21.953 1.079 -2.390 1.00 94.19 211 ALA A N 1
ATOM 1673 C CA . ALA A 1 211 ? 20.790 0.997 -3.269 1.00 94.19 211 ALA A CA 1
ATOM 1674 C C . ALA A 1 211 ? 20.829 -0.267 -4.145 1.00 94.19 211 ALA A C 1
ATOM 1676 O O . ALA A 1 211 ? 19.829 -0.977 -4.276 1.00 94.19 211 ALA A O 1
ATOM 1677 N N . SER A 1 212 ? 21.996 -0.587 -4.708 1.00 95.50 212 SER A N 1
ATOM 1678 C CA . SER A 1 212 ? 22.192 -1.783 -5.534 1.00 95.50 212 SER A CA 1
ATOM 1679 C C . SER A 1 212 ? 21.952 -3.080 -4.750 1.00 95.50 212 SER A C 1
ATOM 1681 O O . SER A 1 212 ? 21.295 -4.000 -5.250 1.00 95.50 212 SER A O 1
ATOM 1683 N N . GLU A 1 213 ? 22.440 -3.156 -3.509 1.00 96.25 213 GLU A N 1
ATOM 1684 C CA . GLU A 1 213 ? 22.196 -4.292 -2.616 1.00 96.25 213 GLU A CA 1
ATOM 1685 C C . GLU A 1 213 ? 20.721 -4.397 -2.209 1.00 96.25 213 GLU A C 1
ATOM 1687 O O . GLU A 1 213 ? 20.139 -5.488 -2.248 1.00 96.25 213 GLU A O 1
ATOM 1692 N N . ALA A 1 214 ? 20.087 -3.270 -1.872 1.00 95.69 214 ALA A N 1
ATOM 1693 C CA . ALA A 1 214 ? 18.672 -3.215 -1.523 1.00 95.69 214 ALA A CA 1
ATOM 1694 C C . ALA A 1 214 ? 17.780 -3.676 -2.684 1.00 95.69 214 ALA A C 1
ATOM 1696 O O . ALA A 1 214 ? 16.892 -4.507 -2.477 1.00 95.69 214 ALA A O 1
ATOM 1697 N N . LEU A 1 215 ? 18.056 -3.217 -3.909 1.00 97.19 215 LEU A N 1
ATOM 1698 C CA . LEU A 1 215 ? 17.347 -3.649 -5.114 1.00 97.19 215 LEU A CA 1
ATOM 1699 C C . LEU A 1 215 ? 17.457 -5.159 -5.305 1.00 97.19 215 LEU A C 1
ATOM 1701 O O . LEU A 1 215 ? 16.444 -5.839 -5.480 1.00 97.19 215 LEU A O 1
ATOM 1705 N N . ALA A 1 216 ? 18.676 -5.702 -5.249 1.00 96.56 216 ALA A N 1
ATOM 1706 C CA . ALA A 1 216 ? 18.902 -7.130 -5.435 1.00 96.56 216 ALA A CA 1
ATOM 1707 C C . ALA A 1 216 ? 18.177 -7.968 -4.370 1.00 96.56 216 ALA A C 1
ATOM 1709 O O . ALA A 1 216 ? 17.538 -8.969 -4.709 1.00 96.56 216 ALA A O 1
ATOM 1710 N N . ARG A 1 217 ? 18.229 -7.540 -3.101 1.00 97.19 217 ARG A N 1
ATOM 1711 C CA . ARG A 1 217 ? 17.562 -8.207 -1.975 1.00 97.19 217 ARG A CA 1
ATOM 1712 C C . ARG A 1 217 ? 16.041 -8.187 -2.114 1.00 97.19 217 ARG A C 1
ATOM 1714 O O . ARG A 1 217 ? 15.423 -9.248 -2.046 1.00 97.19 217 ARG A O 1
ATOM 1721 N N . LEU A 1 218 ? 15.439 -7.018 -2.336 1.00 97.56 218 LEU A N 1
ATOM 1722 C CA . LEU A 1 218 ? 13.982 -6.879 -2.440 1.00 97.56 218 LEU A CA 1
ATOM 1723 C C . LEU A 1 218 ? 13.425 -7.594 -3.673 1.00 97.56 218 LEU A C 1
ATOM 1725 O O . LEU A 1 218 ? 12.406 -8.278 -3.579 1.00 97.56 218 LEU A O 1
ATOM 1729 N N . ARG A 1 219 ? 14.129 -7.527 -4.807 1.00 97.62 219 ARG A N 1
ATOM 1730 C CA . ARG A 1 219 ? 13.773 -8.305 -5.997 1.00 97.62 219 ARG A CA 1
ATOM 1731 C C . ARG A 1 219 ? 13.825 -9.806 -5.737 1.00 97.62 219 ARG A C 1
ATOM 1733 O O . ARG A 1 219 ? 12.907 -10.525 -6.119 1.00 97.62 219 ARG A O 1
ATOM 1740 N N . SER A 1 220 ? 14.882 -10.281 -5.082 1.00 96.69 220 SER A N 1
ATOM 1741 C CA . SER A 1 220 ? 15.010 -11.696 -4.723 1.00 96.69 220 SER A CA 1
ATOM 1742 C C . SER A 1 220 ? 13.874 -12.140 -3.797 1.00 96.69 220 SER A C 1
ATOM 1744 O O . SER A 1 220 ? 13.268 -13.184 -4.029 1.00 96.69 220 SER A O 1
ATOM 1746 N N . ALA A 1 221 ? 13.512 -11.316 -2.807 1.00 95.62 221 ALA A N 1
ATOM 1747 C CA . ALA A 1 221 ? 12.377 -11.578 -1.925 1.00 95.62 221 ALA A CA 1
ATOM 1748 C C . ALA A 1 221 ? 11.053 -11.679 -2.703 1.00 95.62 221 ALA A C 1
ATOM 1750 O O . ALA A 1 221 ? 10.277 -12.604 -2.465 1.00 95.62 221 ALA A O 1
ATOM 1751 N N . LEU A 1 222 ? 10.825 -10.785 -3.672 1.00 94.31 222 LEU A N 1
ATOM 1752 C CA . LEU A 1 222 ? 9.650 -10.810 -4.545 1.00 94.31 222 LEU A CA 1
ATOM 1753 C C . LEU A 1 222 ? 9.576 -12.097 -5.379 1.00 94.31 222 LEU A C 1
ATOM 1755 O O . LEU A 1 222 ? 8.563 -12.793 -5.362 1.00 94.31 222 LEU A O 1
ATOM 1759 N N . VAL A 1 223 ? 10.660 -12.428 -6.086 1.00 94.69 223 VAL A N 1
ATOM 1760 C CA . VAL A 1 223 ? 10.746 -13.621 -6.944 1.00 94.69 223 VAL A CA 1
ATOM 1761 C C . VAL A 1 223 ? 10.587 -14.895 -6.120 1.00 94.69 223 VAL A C 1
ATOM 1763 O O . VAL A 1 223 ? 9.835 -15.787 -6.508 1.00 94.69 223 VAL A O 1
ATOM 1766 N N . SER A 1 224 ? 11.257 -14.967 -4.969 1.00 92.88 224 SER A N 1
ATOM 1767 C CA . SER A 1 224 ? 11.160 -16.092 -4.039 1.00 92.88 224 SER A CA 1
ATOM 1768 C C . SER A 1 224 ? 9.727 -16.281 -3.552 1.00 92.88 224 SER A C 1
ATOM 1770 O O . SER A 1 224 ? 9.207 -17.394 -3.615 1.00 92.88 224 SER A O 1
ATOM 1772 N N . ARG A 1 225 ? 9.055 -15.188 -3.157 1.00 89.69 225 ARG A N 1
ATOM 1773 C CA . ARG A 1 225 ? 7.659 -15.227 -2.717 1.00 89.69 225 ARG A CA 1
ATOM 1774 C C . ARG A 1 225 ? 6.723 -15.719 -3.820 1.00 89.69 225 ARG A C 1
ATOM 1776 O O . ARG A 1 225 ? 5.927 -16.623 -3.603 1.00 89.69 225 ARG A O 1
ATOM 1783 N N . PHE A 1 226 ? 6.833 -15.169 -5.025 1.00 89.00 226 PHE A N 1
ATOM 1784 C CA . PHE A 1 226 ? 6.001 -15.617 -6.146 1.00 89.00 226 PHE A CA 1
ATOM 1785 C C . PHE A 1 226 ? 6.268 -17.083 -6.493 1.00 89.00 226 PHE A C 1
ATOM 1787 O O . PHE A 1 226 ? 5.337 -17.833 -6.778 1.00 89.00 226 PHE A O 1
ATOM 1794 N N . GLY A 1 227 ? 7.532 -17.508 -6.424 1.00 88.12 227 GLY A N 1
ATOM 1795 C CA . GLY A 1 227 ? 7.935 -18.892 -6.639 1.00 88.12 227 GLY A CA 1
ATOM 1796 C C . GLY A 1 227 ? 7.343 -19.847 -5.601 1.00 88.12 227 GLY A C 1
ATOM 1797 O O . GLY A 1 227 ? 6.787 -20.875 -5.988 1.00 88.12 227 GLY A O 1
ATOM 1798 N N . SER A 1 228 ? 7.412 -19.506 -4.307 1.00 86.19 228 SER A N 1
ATOM 1799 C CA . SER A 1 228 ? 6.838 -20.325 -3.227 1.00 86.19 228 SER A CA 1
ATOM 1800 C C . SER A 1 228 ? 5.330 -20.481 -3.358 1.00 86.19 228 SER A C 1
ATOM 1802 O O . SER A 1 228 ? 4.792 -21.548 -3.066 1.00 86.19 228 SER A O 1
ATOM 1804 N N . ASP A 1 229 ? 4.667 -19.441 -3.857 1.00 82.19 229 ASP A N 1
ATOM 1805 C CA . ASP A 1 229 ? 3.213 -19.397 -3.984 1.00 82.19 229 ASP A CA 1
ATOM 1806 C C . ASP A 1 229 ? 2.729 -20.007 -5.316 1.00 82.19 229 ASP A C 1
ATOM 1808 O O . ASP A 1 229 ? 1.527 -20.111 -5.571 1.00 82.19 229 ASP A O 1
ATOM 1812 N N . GLY A 1 230 ? 3.659 -20.435 -6.180 1.00 83.88 230 GLY A N 1
ATOM 1813 C CA . GLY A 1 230 ? 3.369 -21.002 -7.498 1.00 83.88 230 GLY A CA 1
ATOM 1814 C C . GLY A 1 230 ? 2.895 -19.971 -8.530 1.00 83.88 230 GLY A C 1
ATOM 1815 O O . GLY A 1 230 ? 2.357 -20.343 -9.576 1.00 83.88 230 GLY A O 1
ATOM 1816 N N . TYR A 1 231 ? 3.088 -18.678 -8.266 1.00 84.88 231 TYR A N 1
ATOM 1817 C CA . TYR A 1 231 ? 2.717 -17.594 -9.166 1.00 84.88 231 TYR A CA 1
ATOM 1818 C C . TYR A 1 231 ? 3.802 -17.351 -10.216 1.00 84.88 231 TYR A C 1
ATOM 1820 O O . TYR A 1 231 ? 4.681 -16.506 -10.082 1.00 84.88 231 TYR A O 1
ATOM 1828 N N . VAL A 1 232 ? 3.733 -18.123 -11.298 1.00 87.81 232 VAL A N 1
ATOM 1829 C CA . VAL A 1 232 ? 4.773 -18.150 -12.340 1.00 87.81 232 VAL A CA 1
ATOM 1830 C C . VAL A 1 232 ? 4.592 -17.109 -13.448 1.00 87.81 232 VAL A C 1
ATOM 1832 O O . VAL A 1 232 ? 5.510 -16.897 -14.235 1.00 87.81 232 VAL A O 1
ATOM 1835 N N . THR A 1 233 ? 3.433 -16.448 -13.535 1.00 88.69 233 THR A N 1
ATOM 1836 C CA . THR A 1 233 ? 3.132 -15.456 -14.585 1.00 88.69 233 THR A CA 1
ATOM 1837 C C . THR A 1 233 ? 4.194 -14.352 -14.705 1.00 88.69 233 THR A C 1
ATOM 1839 O O . THR A 1 233 ? 4.661 -14.117 -15.821 1.00 88.69 233 THR A O 1
ATOM 1842 N N . PRO A 1 234 ? 4.623 -13.683 -13.616 1.00 89.06 234 PRO A N 1
ATOM 1843 C CA . PRO A 1 234 ? 5.659 -12.654 -13.678 1.00 89.06 234 PRO A CA 1
ATOM 1844 C C . PRO A 1 234 ? 7.080 -13.223 -13.661 1.00 89.06 234 PRO A C 1
ATOM 1846 O O . PRO A 1 234 ? 8.024 -12.442 -13.653 1.00 89.06 234 PRO A O 1
ATOM 1849 N N . LEU A 1 235 ? 7.254 -14.548 -13.616 1.00 92.56 235 LEU A N 1
ATOM 1850 C CA . LEU A 1 235 ? 8.559 -15.181 -13.466 1.00 92.56 235 LEU A CA 1
ATOM 1851 C C . LEU A 1 235 ? 9.087 -15.707 -14.802 1.00 92.56 235 LEU A C 1
ATOM 1853 O O . LEU A 1 235 ? 8.342 -16.218 -15.651 1.00 92.56 235 LEU A O 1
ATOM 1857 N N . ASP A 1 236 ? 10.401 -15.598 -14.958 1.00 93.62 236 ASP A N 1
ATOM 1858 C CA . ASP A 1 236 ? 11.158 -16.183 -16.058 1.00 93.62 236 ASP A CA 1
ATOM 1859 C C . ASP A 1 236 ? 12.531 -16.632 -15.549 1.00 93.62 236 ASP A C 1
ATOM 1861 O O . ASP A 1 236 ? 13.408 -15.817 -15.279 1.00 93.62 236 ASP A O 1
ATOM 1865 N N . ALA A 1 237 ? 12.717 -17.947 -15.423 1.00 88.25 237 ALA A N 1
ATOM 1866 C CA . ALA A 1 237 ? 13.971 -18.532 -14.950 1.00 88.25 237 ALA A CA 1
ATOM 1867 C C . ALA A 1 237 ? 15.142 -18.346 -15.934 1.00 88.25 237 ALA A C 1
ATOM 1869 O O . ALA A 1 237 ? 16.289 -18.586 -15.560 1.00 88.25 237 ALA A O 1
ATOM 1870 N N . SER A 1 238 ? 14.868 -17.963 -17.187 1.00 89.31 238 SER A N 1
ATOM 1871 C CA . SER A 1 238 ? 15.902 -17.642 -18.173 1.00 89.31 238 SER A CA 1
ATOM 1872 C C . SER A 1 238 ? 16.374 -16.187 -18.094 1.00 89.31 238 SER A C 1
ATOM 1874 O O . SER A 1 238 ? 17.471 -15.880 -18.569 1.00 89.31 238 SER A O 1
ATOM 1876 N N . ASP A 1 239 ? 15.596 -15.300 -17.463 1.00 91.88 239 ASP A N 1
ATOM 1877 C CA . ASP A 1 239 ? 16.021 -13.931 -17.194 1.00 91.88 239 ASP A CA 1
ATOM 1878 C C . ASP A 1 239 ? 16.957 -13.902 -15.975 1.00 91.88 239 ASP A C 1
ATOM 1880 O O . ASP A 1 239 ? 16.714 -14.521 -14.938 1.00 91.88 239 ASP A O 1
ATOM 1884 N N . ARG A 1 240 ? 18.047 -13.141 -16.088 1.00 86.94 240 ARG A N 1
ATOM 1885 C CA . ARG A 1 240 ? 19.080 -13.013 -15.043 1.00 86.94 240 ARG A CA 1
ATOM 1886 C C . ARG A 1 240 ? 18.557 -12.458 -13.709 1.00 86.94 240 ARG A C 1
ATOM 1888 O O . ARG A 1 240 ? 19.249 -12.545 -12.698 1.00 86.94 240 ARG A O 1
ATOM 1895 N N . HIS A 1 241 ? 17.393 -11.820 -13.716 1.00 89.19 241 HIS A N 1
ATOM 1896 C CA . HIS A 1 241 ? 16.740 -11.224 -12.558 1.00 89.19 241 HIS A CA 1
ATOM 1897 C C . HIS A 1 241 ? 15.505 -12.019 -12.109 1.00 89.19 241 HIS A C 1
ATOM 1899 O O . HIS A 1 241 ? 14.896 -11.660 -11.104 1.00 89.19 241 HIS A O 1
ATOM 1905 N N . GLY A 1 242 ? 15.154 -13.101 -12.815 1.00 90.81 242 GLY A N 1
ATOM 1906 C CA . GLY A 1 242 ? 14.033 -13.983 -12.487 1.00 90.81 242 GLY A CA 1
ATOM 1907 C C . GLY A 1 242 ? 12.651 -13.416 -12.819 1.00 90.81 242 GLY A C 1
ATOM 1908 O O . GLY A 1 242 ? 11.650 -14.089 -12.569 1.00 90.81 242 GLY A O 1
ATOM 1909 N N . LEU A 1 243 ? 12.579 -12.204 -13.379 1.00 92.62 243 LEU A N 1
ATOM 1910 C CA . LEU A 1 243 ? 11.336 -11.530 -13.747 1.00 92.62 243 LEU A CA 1
ATOM 1911 C C . LEU A 1 243 ? 11.124 -11.582 -15.259 1.00 92.62 243 LEU A C 1
ATOM 1913 O O . LEU A 1 243 ? 12.024 -11.317 -16.053 1.00 92.62 243 LEU A O 1
ATOM 1917 N N . ARG A 1 244 ? 9.896 -11.904 -15.653 1.00 93.38 244 ARG A N 1
ATOM 1918 C CA . ARG A 1 244 ? 9.466 -11.923 -17.045 1.00 93.38 244 ARG A CA 1
ATOM 1919 C C . ARG A 1 244 ? 9.328 -10.502 -17.565 1.00 93.38 244 ARG A C 1
ATOM 1921 O O . ARG A 1 244 ? 8.594 -9.703 -16.990 1.00 93.38 244 ARG A O 1
ATOM 1928 N N . ARG A 1 245 ? 9.934 -10.246 -18.721 1.00 91.44 245 ARG A N 1
ATOM 1929 C CA . ARG A 1 245 ? 9.720 -9.014 -19.481 1.00 91.44 245 ARG A CA 1
ATOM 1930 C C . ARG A 1 245 ? 8.459 -9.113 -20.315 1.00 91.44 245 ARG A C 1
ATOM 1932 O O . ARG A 1 245 ? 8.213 -10.128 -20.973 1.00 91.44 245 ARG A O 1
ATOM 1939 N N . PHE A 1 246 ? 7.685 -8.040 -20.323 1.00 86.75 246 PHE A N 1
ATOM 1940 C CA . PHE A 1 246 ? 6.474 -7.942 -21.120 1.00 86.75 246 PHE A CA 1
ATOM 1941 C C . PHE A 1 246 ? 6.662 -6.897 -22.222 1.00 86.75 246 PHE A C 1
ATOM 1943 O O . PHE A 1 246 ? 7.271 -5.856 -21.983 1.00 86.75 246 PHE A O 1
ATOM 1950 N N . PRO A 1 247 ? 6.160 -7.144 -23.445 1.00 84.25 247 PRO A N 1
ATOM 1951 C CA . PRO A 1 247 ? 6.143 -6.118 -24.474 1.00 84.25 247 PRO A CA 1
ATOM 1952 C C . PRO A 1 247 ? 5.360 -4.894 -23.995 1.00 84.25 247 PRO A C 1
ATOM 1954 O O . PRO A 1 247 ? 4.256 -5.035 -23.464 1.00 84.25 247 PRO A O 1
ATOM 1957 N N . ALA A 1 248 ? 5.907 -3.702 -24.234 1.00 78.88 248 ALA A N 1
ATOM 1958 C CA . ALA A 1 248 ? 5.220 -2.462 -23.909 1.00 78.88 248 ALA A CA 1
ATOM 1959 C C . ALA A 1 248 ? 3.847 -2.405 -24.615 1.00 78.88 248 ALA A C 1
ATOM 1961 O O . ALA A 1 248 ? 3.738 -2.764 -25.796 1.00 78.88 248 ALA A O 1
ATOM 1962 N N . PRO A 1 249 ? 2.790 -1.941 -23.928 1.00 77.12 249 PRO A N 1
ATOM 1963 C CA . PRO A 1 249 ? 1.464 -1.864 -24.516 1.00 77.12 249 PRO A CA 1
ATOM 1964 C C . PRO A 1 249 ? 1.452 -0.899 -25.708 1.00 77.12 249 PRO A C 1
ATOM 1966 O O . PRO A 1 249 ? 1.978 0.212 -25.644 1.00 77.12 249 PRO A O 1
ATOM 1969 N N . SER A 1 250 ? 0.794 -1.308 -26.799 1.00 69.50 250 SER A N 1
ATOM 1970 C CA . SER A 1 250 ? 0.749 -0.554 -28.067 1.00 69.50 250 SER A CA 1
ATOM 1971 C C . SER A 1 250 ? 0.159 0.858 -27.938 1.00 69.50 250 SER A C 1
ATOM 1973 O O . SER A 1 250 ? 0.447 1.733 -28.757 1.00 69.50 250 SER A O 1
ATOM 1975 N N . LYS A 1 251 ? -0.665 1.095 -26.910 1.00 67.44 251 LYS A N 1
ATOM 1976 C CA . LYS A 1 251 ? -1.132 2.420 -26.492 1.00 67.44 251 LYS A CA 1
ATOM 1977 C C . LYS A 1 251 ? -1.103 2.503 -24.963 1.00 67.44 251 LYS A C 1
ATOM 1979 O O . LYS A 1 251 ? -1.620 1.590 -24.321 1.00 67.44 251 LYS A O 1
ATOM 1984 N N . PRO A 1 252 ? -0.659 3.625 -24.367 1.00 58.88 252 PRO A N 1
ATOM 1985 C CA . PRO A 1 252 ? -0.673 3.819 -22.911 1.00 58.88 252 PRO A CA 1
ATOM 1986 C C . PRO A 1 252 ? -2.073 3.768 -22.264 1.00 58.88 252 PRO A C 1
ATOM 1988 O O . PRO A 1 252 ? -2.201 3.749 -21.046 1.00 58.88 252 PRO A O 1
ATOM 1991 N N . TRP A 1 253 ? -3.138 3.798 -23.070 1.00 59.88 253 TRP A N 1
ATOM 1992 C C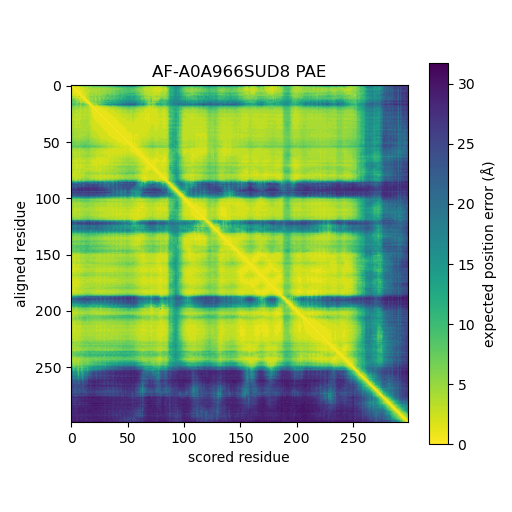A . TRP A 1 253 ? -4.536 3.894 -22.637 1.00 59.88 253 TRP A CA 1
ATOM 1993 C C . TRP A 1 253 ? -5.445 2.786 -23.179 1.00 59.88 253 TRP A C 1
ATOM 1995 O O . TRP A 1 253 ? -6.655 2.845 -22.960 1.00 59.88 253 TRP A O 1
ATOM 2005 N N . ALA A 1 254 ? -4.912 1.812 -23.921 1.00 51.69 254 ALA A N 1
ATOM 2006 C CA . ALA A 1 254 ? -5.723 0.687 -24.380 1.00 51.69 254 ALA A CA 1
ATOM 2007 C C . ALA A 1 254 ? -6.095 -0.241 -23.203 1.00 51.69 254 ALA A C 1
ATOM 2009 O O . ALA A 1 254 ? -5.355 -0.339 -22.228 1.00 51.69 254 ALA A O 1
ATOM 2010 N N . GLU A 1 255 ? -7.257 -0.896 -23.316 1.00 53.03 255 GLU A N 1
ATOM 2011 C CA . GLU A 1 255 ? -7.715 -2.021 -2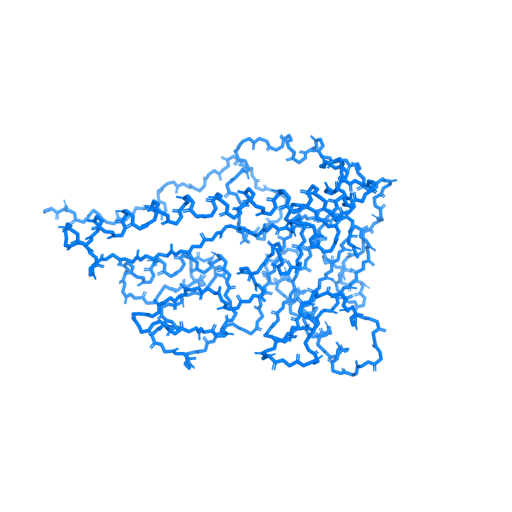2.475 1.00 53.03 255 GLU A CA 1
ATOM 2012 C C . GLU A 1 255 ? -8.196 -1.696 -21.048 1.00 53.03 255 GLU A C 1
ATOM 2014 O O . GLU A 1 255 ? -7.742 -2.268 -20.059 1.00 53.03 255 GLU A O 1
ATOM 2019 N N . PHE A 1 256 ? -9.186 -0.809 -20.907 1.00 48.19 256 PHE A N 1
ATOM 2020 C CA . PHE A 1 256 ? -10.119 -0.892 -19.764 1.00 48.19 256 PHE A CA 1
ATOM 2021 C C . PHE A 1 256 ? -11.317 -1.819 -20.035 1.00 48.19 256 PHE A C 1
ATOM 2023 O O . PHE A 1 256 ? -11.940 -2.290 -19.086 1.00 48.19 256 PHE A O 1
ATOM 2030 N N . ASP A 1 257 ? -11.608 -2.107 -21.309 1.00 44.44 257 ASP A N 1
ATOM 2031 C CA . ASP A 1 257 ? -12.845 -2.784 -21.723 1.00 44.44 257 ASP A CA 1
ATOM 2032 C C . ASP A 1 257 ? -12.967 -4.229 -21.218 1.00 44.44 257 ASP A C 1
ATOM 2034 O O . ASP A 1 257 ? -14.080 -4.713 -21.029 1.00 44.44 257 ASP A O 1
ATOM 2038 N N . GLU A 1 258 ? -11.859 -4.929 -20.957 1.00 41.78 258 GLU A N 1
ATOM 2039 C CA . GLU A 1 258 ? -11.918 -6.301 -20.435 1.00 41.78 258 GLU A CA 1
ATOM 2040 C C . GLU A 1 258 ? -11.933 -6.366 -18.905 1.00 41.78 258 GLU A C 1
ATOM 2042 O O . GLU A 1 258 ? -12.656 -7.190 -18.350 1.00 41.78 258 GLU A O 1
ATOM 2047 N N . MET A 1 259 ? -11.235 -5.464 -18.204 1.00 39.38 259 MET A N 1
ATOM 2048 C CA . MET A 1 259 ? -11.125 -5.519 -16.738 1.00 39.38 259 MET A CA 1
ATOM 2049 C C . MET A 1 259 ? -12.418 -5.092 -16.020 1.00 39.38 259 MET A C 1
ATOM 2051 O O . MET A 1 259 ? -12.725 -5.623 -14.957 1.00 39.38 259 MET A O 1
ATOM 2055 N N . GLU A 1 260 ? -13.217 -4.189 -16.607 1.00 41.19 260 GLU A N 1
ATOM 2056 C CA . GLU A 1 260 ? -14.567 -3.861 -16.101 1.00 41.19 260 GLU A CA 1
ATOM 2057 C C . GLU A 1 260 ? -15.667 -4.793 -16.640 1.00 41.19 260 GLU A C 1
ATOM 2059 O O . GLU A 1 260 ? -16.762 -4.843 -16.076 1.00 41.19 260 GLU A O 1
ATOM 2064 N N . ARG A 1 261 ? -15.378 -5.597 -17.675 1.00 35.97 261 ARG A N 1
ATOM 2065 C CA . ARG A 1 261 ? -16.229 -6.733 -18.076 1.00 35.97 261 ARG A CA 1
ATOM 2066 C C . ARG A 1 261 ? -16.099 -7.933 -17.147 1.00 35.97 261 ARG A C 1
ATOM 2068 O O . ARG A 1 261 ? -16.928 -8.844 -17.222 1.00 35.97 261 ARG A O 1
ATOM 2075 N N . ILE A 1 262 ? -15.126 -7.923 -16.238 1.00 36.72 262 ILE A N 1
ATOM 2076 C CA . ILE A 1 262 ? -15.102 -8.840 -15.107 1.00 36.72 262 ILE A CA 1
ATOM 2077 C C . ILE A 1 262 ? -16.226 -8.409 -14.155 1.00 36.72 262 ILE A C 1
ATOM 2079 O O . ILE A 1 262 ? -16.052 -7.563 -13.287 1.00 36.72 262 ILE A O 1
ATOM 2083 N N . SER A 1 263 ? -17.414 -8.955 -14.434 1.00 30.78 263 SER A N 1
ATOM 2084 C CA . SER A 1 263 ? -18.553 -9.218 -13.554 1.00 30.78 263 SER A CA 1
ATOM 2085 C C . SER A 1 263 ? -18.455 -8.647 -12.132 1.00 30.78 263 SER A C 1
ATO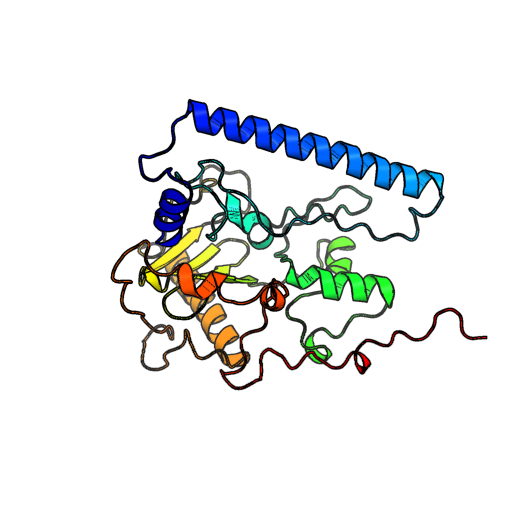M 2087 O O . SER A 1 263 ? -17.478 -8.871 -11.424 1.00 30.78 263 SER A O 1
ATOM 2089 N N . VAL A 1 264 ? -19.550 -8.052 -11.645 1.00 32.00 264 VAL A N 1
ATOM 2090 C CA . VAL A 1 264 ? -19.777 -7.629 -10.242 1.00 32.00 264 VAL A CA 1
ATOM 2091 C C . VAL A 1 264 ? -19.342 -8.689 -9.200 1.00 32.00 264 VAL A C 1
ATOM 2093 O O . VAL A 1 264 ? -19.058 -8.346 -8.057 1.00 32.00 264 VAL A O 1
ATOM 2096 N N . VAL A 1 265 ? -19.200 -9.954 -9.604 1.00 32.38 265 VAL A N 1
ATOM 2097 C CA . VAL A 1 265 ? -18.702 -11.092 -8.816 1.00 32.38 265 VAL A CA 1
ATOM 2098 C C . VAL A 1 265 ? -17.184 -11.045 -8.517 1.00 32.38 265 VAL A C 1
ATOM 2100 O O . VAL A 1 265 ? -16.755 -11.590 -7.505 1.00 32.38 265 VAL A O 1
ATOM 2103 N N . ALA A 1 266 ? -16.352 -10.364 -9.314 1.00 28.45 266 ALA A N 1
ATOM 2104 C CA . ALA A 1 266 ? -14.899 -10.271 -9.083 1.00 28.45 266 ALA A CA 1
ATOM 2105 C C . ALA A 1 266 ? -14.468 -9.118 -8.162 1.00 28.45 266 ALA A C 1
ATOM 2107 O O . ALA A 1 266 ? -13.292 -9.005 -7.822 1.00 28.45 266 ALA A O 1
ATOM 2108 N N . ARG A 1 267 ? -15.412 -8.299 -7.678 1.00 34.09 267 ARG A N 1
ATOM 2109 C CA . ARG A 1 267 ? -15.146 -7.263 -6.660 1.00 34.09 267 ARG A CA 1
ATOM 2110 C C . ARG A 1 267 ? -14.769 -7.831 -5.280 1.00 34.09 267 ARG A C 1
ATOM 2112 O O . ARG A 1 267 ? -14.502 -7.057 -4.371 1.00 34.09 267 ARG A O 1
ATOM 2119 N N . GLY A 1 268 ? -14.743 -9.156 -5.119 1.00 27.89 268 GLY A N 1
ATOM 2120 C CA . GLY A 1 268 ? -14.428 -9.841 -3.860 1.00 27.89 268 GLY A CA 1
ATOM 2121 C C . GLY A 1 268 ? -12.943 -10.097 -3.578 1.00 27.89 268 GLY A C 1
ATOM 2122 O O . GLY A 1 268 ? -12.641 -10.759 -2.592 1.00 27.89 268 GLY A O 1
ATOM 2123 N N . TRP A 1 269 ? -12.015 -9.626 -4.416 1.00 30.98 269 TRP A N 1
ATOM 2124 C CA . TRP A 1 269 ? -10.603 -10.017 -4.319 1.00 30.98 269 TRP A CA 1
ATOM 2125 C C . TRP A 1 269 ? -9.724 -8.774 -4.138 1.00 30.98 269 TRP A C 1
ATOM 2127 O O . TRP A 1 269 ? -9.106 -8.278 -5.073 1.00 30.98 269 TRP A O 1
ATOM 2137 N N . GLN A 1 270 ? -9.731 -8.237 -2.914 1.00 32.31 270 GLN A N 1
ATOM 2138 C CA . GLN A 1 270 ? -8.890 -7.112 -2.467 1.00 32.31 270 GLN A CA 1
ATOM 2139 C C . GLN A 1 270 ? -7.581 -7.565 -1.788 1.00 32.31 270 GLN A C 1
ATOM 2141 O O . GLN A 1 270 ? -6.838 -6.735 -1.269 1.00 32.31 270 GLN A O 1
ATOM 2146 N N . TYR A 1 271 ? -7.281 -8.866 -1.797 1.00 37.28 271 TYR A N 1
ATOM 2147 C CA . TYR A 1 271 ? -6.177 -9.455 -1.039 1.00 37.28 271 TYR A CA 1
ATOM 2148 C C . TYR A 1 271 ? -5.344 -10.400 -1.894 1.00 37.28 271 TYR A C 1
ATOM 2150 O O . TYR A 1 271 ? -5.832 -10.936 -2.892 1.00 37.28 271 TYR A O 1
ATOM 2158 N N . ALA A 1 272 ? -4.090 -10.590 -1.479 1.00 32.06 272 ALA A N 1
ATOM 2159 C CA . ALA A 1 272 ? -3.139 -11.513 -2.073 1.00 32.06 272 ALA A CA 1
ATOM 2160 C C . ALA A 1 272 ? -3.692 -12.944 -2.019 1.00 32.06 272 ALA A C 1
ATOM 2162 O O . ALA A 1 272 ? -3.505 -13.690 -1.069 1.00 32.06 272 ALA A O 1
ATOM 2163 N N . ARG A 1 273 ? -4.429 -13.328 -3.057 1.00 37.88 273 ARG A N 1
ATOM 2164 C CA . ARG A 1 273 ? -4.468 -14.710 -3.496 1.00 37.88 273 ARG A CA 1
ATOM 2165 C C . ARG A 1 273 ? -3.662 -14.726 -4.774 1.00 37.88 273 ARG A C 1
ATOM 2167 O O . ARG A 1 273 ? -4.140 -14.320 -5.831 1.00 37.88 273 ARG A O 1
ATOM 2174 N N . TRP A 1 274 ? -2.414 -15.143 -4.642 1.00 42.88 274 TRP A N 1
ATOM 2175 C CA . TRP A 1 274 ? -1.568 -15.515 -5.761 1.00 42.88 274 TRP A CA 1
ATOM 2176 C C . TRP A 1 274 ? -2.369 -16.495 -6.601 1.00 42.88 274 TRP A C 1
ATOM 2178 O O . TRP A 1 274 ? -2.788 -17.546 -6.110 1.00 42.88 274 TRP A O 1
ATOM 2188 N N . ASN A 1 275 ? -2.720 -16.080 -7.814 1.00 36.03 275 ASN A N 1
ATOM 2189 C CA . ASN A 1 275 ? -3.626 -16.830 -8.663 1.00 36.03 275 ASN A CA 1
ATOM 2190 C C . ASN A 1 275 ? -2.946 -18.178 -8.956 1.00 36.03 275 ASN A C 1
ATOM 2192 O O . ASN A 1 275 ? -2.009 -18.240 -9.757 1.00 36.03 275 ASN A O 1
ATOM 2196 N N . ARG A 1 276 ? -3.337 -19.241 -8.234 1.00 36.53 276 ARG A N 1
ATOM 2197 C CA . ARG A 1 276 ? -2.754 -20.585 -8.348 1.00 36.53 276 ARG A CA 1
ATOM 2198 C C . ARG A 1 276 ? -3.197 -21.198 -9.674 1.00 36.53 276 ARG A C 1
ATOM 2200 O O . ARG A 1 276 ? -4.086 -22.038 -9.696 1.00 36.53 276 ARG A O 1
ATOM 2207 N N . GLY A 1 277 ? -2.578 -20.758 -10.766 1.00 36.41 277 GLY A N 1
ATOM 2208 C CA . GLY A 1 277 ? -2.789 -21.278 -12.111 1.00 36.41 277 GLY A CA 1
ATOM 2209 C C . GLY A 1 277 ? -4.181 -20.989 -12.684 1.00 36.41 277 GLY A C 1
ATOM 2210 O O . GLY A 1 277 ? -5.219 -21.205 -12.064 1.00 36.41 277 GLY A O 1
ATOM 2211 N N . ALA A 1 278 ? -4.212 -20.542 -13.935 1.00 35.88 278 ALA A N 1
ATOM 2212 C CA . ALA A 1 278 ? -5.434 -20.508 -14.725 1.00 35.88 278 ALA A CA 1
ATOM 2213 C C . ALA A 1 278 ? -6.006 -21.937 -14.841 1.00 35.88 278 ALA A C 1
ATOM 2215 O O . ALA A 1 278 ? -5.463 -22.773 -15.562 1.00 35.88 278 ALA A O 1
ATOM 2216 N N . GLY A 1 279 ? -7.070 -22.239 -14.092 1.00 38.47 279 GLY A N 1
ATOM 2217 C CA . GLY A 1 279 ? -7.691 -23.568 -14.103 1.00 38.47 279 GLY A CA 1
ATOM 2218 C C . GLY A 1 279 ? -8.849 -23.794 -13.128 1.00 38.47 279 GLY A C 1
ATOM 2219 O O . GLY A 1 279 ? -9.584 -24.762 -13.302 1.00 38.47 279 GLY A O 1
ATOM 2220 N N . GLN A 1 280 ? -9.061 -22.929 -12.130 1.00 40.75 280 GLN A N 1
ATOM 2221 C CA . GLN A 1 280 ? -10.224 -23.038 -11.240 1.00 40.75 280 GLN A CA 1
ATOM 2222 C C . GLN A 1 280 ? -11.383 -22.161 -11.729 1.00 40.75 280 GLN A C 1
ATOM 2224 O O . GLN 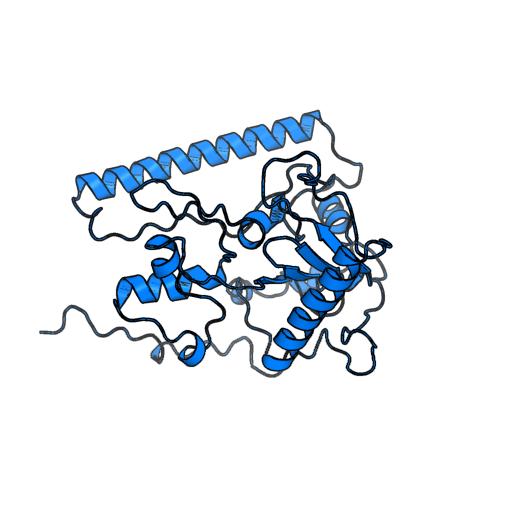A 1 280 ? -11.180 -20.998 -12.074 1.00 40.75 280 GLN A O 1
ATOM 2229 N N . ASP A 1 281 ? -12.595 -22.733 -11.788 1.00 41.69 281 ASP A N 1
ATOM 2230 C CA . ASP A 1 281 ? -13.813 -22.013 -12.182 1.00 41.69 281 ASP A CA 1
ATOM 2231 C C . ASP A 1 281 ? -14.014 -20.810 -11.239 1.00 41.69 281 ASP A C 1
ATOM 2233 O O . ASP A 1 281 ? -14.200 -21.017 -10.037 1.00 41.69 281 ASP A O 1
ATOM 2237 N N . PRO A 1 282 ? -14.030 -19.564 -11.745 1.00 40.50 282 PRO A N 1
ATOM 2238 C CA . PRO A 1 282 ? -14.249 -18.370 -10.928 1.00 40.50 282 PRO A CA 1
ATOM 2239 C C . PRO A 1 282 ? -15.624 -18.335 -10.229 1.00 40.50 282 PRO A C 1
ATOM 2241 O O . PRO A 1 282 ? -15.881 -17.439 -9.428 1.00 40.50 282 PRO A O 1
ATOM 2244 N N . ARG A 1 283 ? -16.521 -19.294 -10.510 1.00 37.06 283 ARG A N 1
ATOM 2245 C CA . ARG A 1 283 ? -17.823 -19.477 -9.843 1.00 37.06 283 ARG A CA 1
ATOM 2246 C C . ARG A 1 283 ? -17.803 -20.495 -8.702 1.00 37.06 283 ARG A C 1
ATOM 2248 O O . ARG A 1 283 ? -18.819 -20.648 -8.024 1.00 37.06 283 ARG A O 1
ATOM 2255 N N . ALA A 1 284 ? -16.694 -21.195 -8.474 1.00 41.03 284 ALA A N 1
ATOM 2256 C CA . ALA A 1 284 ? -16.559 -22.097 -7.340 1.00 41.03 284 ALA A CA 1
ATOM 2257 C C . ALA A 1 284 ? -16.320 -21.276 -6.062 1.00 41.03 284 ALA A C 1
ATOM 2259 O O . ALA A 1 284 ? -15.187 -21.060 -5.637 1.00 41.03 284 ALA A O 1
ATOM 2260 N N . ALA A 1 285 ? -17.400 -20.780 -5.457 1.00 35.69 285 ALA A N 1
ATOM 2261 C CA . ALA A 1 285 ? -17.338 -20.236 -4.108 1.00 35.69 285 ALA A CA 1
ATOM 2262 C C . ALA A 1 285 ? -16.774 -21.317 -3.161 1.00 35.69 285 ALA A C 1
ATOM 2264 O O . ALA A 1 285 ? -17.211 -22.471 -3.249 1.00 35.69 285 ALA A O 1
ATOM 2265 N N . PRO A 1 286 ? -15.836 -20.994 -2.251 1.00 37.12 286 PRO A N 1
ATOM 2266 C CA . PRO A 1 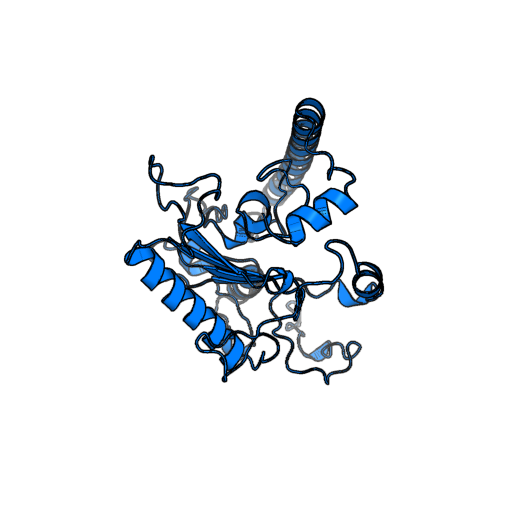286 ? -15.512 -21.911 -1.168 1.00 37.12 286 PRO A CA 1
ATOM 2267 C C . PRO A 1 286 ? -16.810 -22.245 -0.427 1.00 37.12 286 PRO A C 1
ATOM 2269 O O . PRO A 1 286 ? -17.629 -21.365 -0.152 1.00 37.12 286 PRO A O 1
ATOM 2272 N N . SER A 1 287 ? -17.048 -23.530 -0.163 1.00 35.28 287 SER A N 1
ATOM 2273 C CA . SER A 1 287 ? -18.277 -23.953 0.502 1.00 35.28 287 SER A CA 1
ATOM 2274 C C . SER A 1 287 ? -18.400 -23.241 1.852 1.00 35.28 287 SER A C 1
ATOM 2276 O O . SER A 1 287 ? -17.489 -23.337 2.675 1.00 35.28 287 SER A O 1
ATOM 2278 N N . LEU A 1 288 ? -19.551 -22.612 2.109 1.00 32.91 288 LEU A N 1
ATOM 2279 C CA . LEU A 1 288 ? -19.950 -21.997 3.390 1.00 32.91 288 LEU A CA 1
ATOM 2280 C C . LEU A 1 288 ? -19.758 -22.908 4.623 1.00 32.91 288 LEU A C 1
ATOM 2282 O O . LEU A 1 288 ? -19.810 -22.438 5.754 1.00 32.91 288 LEU A O 1
ATOM 2286 N N . ALA A 1 289 ? -19.520 -24.206 4.422 1.00 34.84 289 ALA A N 1
ATOM 2287 C CA . ALA A 1 289 ? -19.191 -25.159 5.473 1.00 34.84 289 ALA A CA 1
ATOM 2288 C C . ALA A 1 289 ? -17.841 -24.891 6.173 1.00 34.84 289 ALA A C 1
ATOM 2290 O O . ALA A 1 289 ? -17.665 -25.362 7.291 1.00 34.84 289 ALA A O 1
ATOM 2291 N N . ALA A 1 290 ? -16.919 -24.130 5.566 1.00 34.66 290 ALA A N 1
ATOM 2292 C CA . ALA A 1 290 ? -15.600 -23.848 6.147 1.00 34.66 290 ALA A CA 1
ATOM 2293 C C . ALA A 1 290 ? -15.605 -22.762 7.247 1.00 34.66 290 ALA A C 1
ATOM 2295 O O . ALA A 1 290 ? -14.617 -22.620 7.955 1.00 34.66 290 ALA A O 1
ATOM 2296 N N . TYR A 1 291 ? -16.712 -22.027 7.418 1.00 34.16 291 TYR A N 1
ATOM 2297 C CA . TYR A 1 291 ? -16.833 -20.912 8.371 1.00 34.16 291 TYR A CA 1
ATOM 2298 C C . TYR A 1 291 ? -18.001 -21.102 9.350 1.00 34.16 291 TYR A C 1
ATOM 2300 O O . TYR A 1 291 ? -18.726 -20.159 9.670 1.00 34.16 291 TYR A O 1
ATOM 2308 N N . ARG A 1 292 ? -18.237 -22.335 9.815 1.00 31.77 292 ARG A N 1
ATOM 2309 C CA . ARG A 1 292 ? -19.136 -22.549 10.956 1.00 31.77 292 ARG A CA 1
ATOM 2310 C C . ARG A 1 292 ? -18.381 -22.244 12.244 1.00 31.77 292 ARG A C 1
ATOM 2312 O O . ARG A 1 292 ? -17.655 -23.095 12.745 1.00 31.77 292 ARG A O 1
ATOM 2319 N N . PHE A 1 293 ? -18.583 -21.045 12.780 1.00 34.19 293 PHE A N 1
ATOM 2320 C CA . PHE A 1 293 ? -18.315 -20.793 14.192 1.00 34.19 293 PHE A CA 1
ATOM 2321 C C . PHE A 1 293 ? -19.247 -21.682 15.034 1.00 34.19 293 PHE A C 1
ATOM 2323 O O . PHE A 1 293 ? -20.413 -21.852 14.654 1.00 34.19 293 PHE A O 1
ATOM 2330 N N . PRO A 1 294 ? -18.768 -22.288 16.133 1.00 38.56 294 PRO A N 1
ATOM 2331 C CA . PRO A 1 294 ? -19.658 -22.928 17.090 1.00 38.56 294 PRO A CA 1
ATOM 2332 C C . PRO A 1 294 ? -20.653 -21.889 17.618 1.00 38.56 294 PRO A C 1
ATOM 2334 O O . PRO A 1 294 ? -20.291 -20.743 17.876 1.00 38.56 294 PRO A O 1
ATOM 2337 N N . ASP A 1 295 ? -21.918 -22.291 17.717 1.00 39.84 295 ASP A N 1
ATOM 2338 C CA . ASP A 1 295 ? -22.998 -21.462 18.246 1.00 39.84 295 ASP A CA 1
ATOM 2339 C C . ASP A 1 295 ? -22.626 -20.986 19.666 1.00 39.84 295 ASP A C 1
ATOM 2341 O O . ASP A 1 295 ? -22.448 -21.835 20.545 1.00 39.84 295 ASP A O 1
ATOM 2345 N N . PRO A 1 296 ? -22.479 -19.670 19.929 1.00 43.66 296 PRO A N 1
ATOM 2346 C CA . PRO A 1 296 ? -22.158 -19.185 21.269 1.00 43.66 296 PRO A CA 1
ATOM 2347 C C . PRO A 1 296 ? -23.326 -19.365 22.250 1.00 43.66 296 PRO A C 1
ATOM 2349 O O . PRO A 1 296 ? -23.165 -19.115 23.443 1.00 43.66 296 PRO A O 1
ATOM 2352 N N . LEU A 1 297 ? -24.506 -19.770 21.763 1.00 41.03 297 LEU A N 1
ATOM 2353 C CA . LEU A 1 297 ? -25.719 -19.961 22.550 1.00 41.03 297 LEU A CA 1
ATOM 2354 C C . LEU A 1 297 ? -26.340 -21.343 22.285 1.00 41.03 297 LEU A C 1
ATOM 2356 O O . LEU A 1 297 ? -27.519 -21.462 21.962 1.00 41.03 297 LEU A O 1
ATOM 2360 N N . GLY A 1 298 ? -25.553 -22.405 22.460 1.00 34.31 298 GLY A N 1
ATOM 2361 C CA . GLY A 1 298 ? -26.065 -23.772 22.580 1.00 34.31 298 GLY A CA 1
ATOM 2362 C C . GLY A 1 298 ? -26.184 -24.185 24.047 1.00 34.31 298 GLY A C 1
ATOM 2363 O O . GLY A 1 298 ? -25.165 -24.312 24.723 1.00 34.31 298 GLY A O 1
ATOM 2364 N N . GLY A 1 299 ? -27.419 -24.356 24.529 1.00 37.28 299 GLY A N 1
ATOM 2365 C CA . GLY A 1 299 ? -27.718 -25.002 25.814 1.00 37.28 299 GLY A CA 1
ATOM 2366 C C . GLY A 1 299 ? -27.493 -26.510 25.821 1.00 37.28 299 GLY A C 1
ATOM 2367 O O . GLY A 1 299 ? -27.154 -27.082 24.760 1.00 37.28 299 GLY A O 1
#

Radius of gyration: 21.11 Å; Cα contacts (8 Å, |Δi|>4): 398; chains: 1; bounding box: 54×51×56 Å

Mean predicted aligned error: 11.17 Å